Protein AF-A0A521QIX2-F1 (afdb_monomer_lite)

Structure (mmCIF, N/CA/C/O backbone):
data_AF-A0A521QIX2-F1
#
_entry.id   AF-A0A521QIX2-F1
#
loop_
_atom_site.group_PDB
_atom_site.id
_atom_site.type_symbol
_atom_site.label_atom_id
_atom_site.label_alt_id
_atom_site.label_comp_id
_atom_site.label_asym_id
_atom_site.label_entity_id
_atom_site.label_seq_id
_atom_site.pdbx_PDB_ins_code
_atom_site.Cartn_x
_atom_site.Cartn_y
_atom_site.Cartn_z
_atom_site.occupancy
_atom_site.B_iso_or_equiv
_atom_site.auth_seq_id
_atom_site.auth_comp_id
_atom_site.auth_asym_id
_atom_site.auth_atom_id
_atom_site.pdbx_PDB_model_num
ATOM 1 N N . MET A 1 1 ? -12.244 -2.123 4.049 1.00 88.56 1 MET A N 1
ATOM 2 C CA . MET A 1 1 ? -11.609 -2.344 5.368 1.00 88.56 1 MET A CA 1
ATOM 3 C C . MET A 1 1 ? -11.909 -3.749 5.901 1.00 88.56 1 MET A C 1
ATOM 5 O O . MET A 1 1 ? -13.047 -4.204 5.798 1.00 88.56 1 MET A O 1
ATOM 9 N N . LYS A 1 2 ? -10.926 -4.446 6.479 1.00 92.56 2 LYS A N 1
ATOM 10 C CA . LYS A 1 2 ? -11.106 -5.672 7.278 1.00 92.56 2 LYS A CA 1
ATOM 11 C C . LYS A 1 2 ? -10.773 -5.397 8.750 1.00 92.56 2 LYS A C 1
ATOM 13 O O . LYS A 1 2 ? -9.899 -4.604 9.084 1.00 92.56 2 LYS A O 1
ATOM 18 N N . ALA A 1 3 ? -11.463 -6.062 9.668 1.00 92.88 3 ALA A N 1
ATOM 19 C CA . ALA A 1 3 ? -11.226 -5.893 11.098 1.00 92.88 3 ALA A CA 1
ATOM 20 C C . ALA A 1 3 ? -11.366 -7.211 11.854 1.00 92.88 3 ALA A C 1
ATOM 22 O O . ALA A 1 3 ? -12.267 -8.004 11.596 1.00 92.88 3 ALA A O 1
ATOM 23 N N . SER A 1 4 ? -10.469 -7.434 12.816 1.00 93.56 4 SER A N 1
ATOM 24 C CA . SER A 1 4 ? -10.606 -8.524 13.780 1.00 93.56 4 SER A CA 1
ATOM 25 C C . SER A 1 4 ? -11.540 -8.085 14.907 1.00 93.56 4 SER A C 1
ATOM 27 O O . SER A 1 4 ? -11.223 -7.142 15.642 1.00 93.56 4 SER A O 1
ATOM 29 N N . ILE A 1 5 ? -12.673 -8.774 15.038 1.00 95.00 5 ILE A N 1
ATOM 30 C CA . ILE A 1 5 ? -13.724 -8.506 16.025 1.00 95.00 5 ILE A CA 1
ATOM 31 C C . ILE A 1 5 ? -13.748 -9.631 17.058 1.00 95.00 5 ILE A C 1
ATOM 33 O O . ILE A 1 5 ? -13.753 -10.812 16.716 1.00 95.00 5 ILE A O 1
ATOM 37 N N . SER A 1 6 ? -13.752 -9.265 18.332 1.00 95.19 6 SER A N 1
ATOM 38 C CA . SER A 1 6 ? -13.767 -10.170 19.480 1.00 95.19 6 SER A CA 1
ATOM 39 C C . SER A 1 6 ? -14.935 -9.858 20.417 1.00 95.19 6 SER A C 1
ATOM 41 O O . SER A 1 6 ? -15.609 -8.838 20.271 1.00 95.19 6 SER A O 1
ATOM 43 N N . SER A 1 7 ? -15.177 -10.718 21.408 1.00 94.31 7 SER A N 1
ATOM 44 C CA . SER A 1 7 ? -16.238 -10.502 22.402 1.00 94.31 7 SER A CA 1
ATOM 45 C C . SER A 1 7 ? -16.092 -9.175 23.155 1.00 94.31 7 SER A C 1
ATOM 47 O O . SER A 1 7 ? -17.097 -8.528 23.438 1.00 94.31 7 SER A O 1
ATOM 49 N N . THR A 1 8 ? -14.861 -8.723 23.413 1.00 93.75 8 THR A N 1
ATOM 50 C CA . THR A 1 8 ? -14.586 -7.451 24.099 1.00 93.75 8 THR A CA 1
ATOM 51 C C . THR A 1 8 ? -14.875 -6.218 23.243 1.00 93.75 8 THR A C 1
ATOM 53 O O . THR A 1 8 ? -14.969 -5.121 23.782 1.00 93.75 8 THR A O 1
ATOM 56 N N . ASP A 1 9 ? -15.020 -6.373 21.923 1.00 94.50 9 ASP A N 1
ATOM 57 C CA . ASP A 1 9 ? -15.311 -5.261 21.008 1.00 94.50 9 ASP A CA 1
ATOM 58 C C . ASP A 1 9 ? -16.818 -4.947 20.920 1.00 94.50 9 ASP A C 1
ATOM 60 O O . ASP A 1 9 ? -17.201 -3.860 20.497 1.00 94.50 9 ASP A O 1
ATOM 64 N N . ILE A 1 10 ? -17.697 -5.870 21.324 1.00 94.62 10 ILE A N 1
ATOM 65 C CA . ILE A 1 10 ? -19.140 -5.766 21.054 1.00 94.62 10 ILE A CA 1
ATOM 66 C C . ILE A 1 10 ? -19.814 -4.606 21.780 1.00 94.62 10 ILE A C 1
ATOM 68 O O . ILE A 1 10 ? -20.571 -3.857 21.164 1.00 94.62 10 ILE A O 1
ATOM 72 N N . ASP A 1 11 ? -19.582 -4.460 23.079 1.00 94.94 11 ASP A N 1
ATOM 73 C CA . ASP A 1 11 ? -20.233 -3.398 23.846 1.00 94.94 11 ASP A CA 1
ATOM 74 C C . ASP A 1 11 ? -19.704 -2.002 23.475 1.00 94.94 11 ASP A C 1
ATOM 76 O O . ASP A 1 11 ? -20.529 -1.105 23.276 1.00 94.94 11 ASP A O 1
ATOM 80 N N . PRO A 1 12 ? -18.389 -1.809 23.244 1.00 94.31 12 PRO A N 1
ATOM 81 C CA . PRO A 1 12 ? -17.880 -0.586 22.628 1.00 94.31 12 PRO A CA 1
ATOM 82 C C . PRO A 1 12 ? -18.516 -0.268 21.266 1.00 94.31 12 PRO A C 1
ATOM 84 O O . PRO A 1 12 ? -18.937 0.866 21.048 1.00 94.31 12 PRO A O 1
ATOM 87 N N . LEU A 1 13 ? -18.667 -1.250 20.366 1.00 95.00 13 LEU A N 1
ATOM 88 C CA . LEU A 1 13 ? -19.317 -1.031 19.064 1.00 95.00 13 LEU A CA 1
ATOM 89 C C . LEU A 1 13 ? -20.779 -0.603 19.207 1.00 95.00 13 LEU A C 1
ATOM 91 O O . LEU A 1 13 ? -21.222 0.318 18.523 1.00 95.00 13 LEU A O 1
ATOM 95 N N . LYS A 1 14 ? -21.535 -1.238 20.110 1.00 94.62 14 LYS A N 1
ATOM 96 C CA . LYS A 1 14 ? -22.920 -0.839 20.403 1.00 94.62 14 LYS A CA 1
ATOM 97 C C . LYS A 1 14 ? -22.998 0.596 20.909 1.00 94.62 14 LYS A C 1
ATOM 99 O O . LYS A 1 14 ? -23.904 1.322 20.501 1.00 94.62 14 LYS A O 1
ATOM 104 N N . ALA A 1 15 ? -22.079 0.987 21.792 1.00 92.75 15 ALA A N 1
ATOM 105 C CA . ALA A 1 15 ? -22.021 2.337 22.334 1.00 92.75 15 ALA A CA 1
ATOM 106 C C . ALA A 1 15 ? -21.754 3.366 21.223 1.00 92.75 15 ALA A C 1
ATOM 108 O O . ALA A 1 15 ? -22.517 4.323 21.094 1.00 92.75 15 ALA A O 1
ATOM 109 N N . GLU A 1 16 ? -20.766 3.133 20.355 1.00 90.56 16 GLU A N 1
ATOM 110 C CA . GLU A 1 16 ? -20.490 4.020 19.214 1.00 90.56 16 GLU A CA 1
ATOM 111 C C . GLU A 1 16 ? -21.672 4.105 18.237 1.00 90.56 16 GLU A C 1
ATOM 113 O O . GLU A 1 16 ? -22.090 5.199 17.861 1.00 90.56 16 GLU A O 1
ATOM 118 N N . LEU A 1 17 ? -22.281 2.970 17.876 1.00 90.81 17 LEU A N 1
ATOM 119 C CA . LEU A 1 17 ? -23.453 2.955 16.995 1.00 90.81 17 LEU A CA 1
ATOM 120 C C . LEU A 1 17 ? -24.653 3.678 17.611 1.00 90.81 17 LEU A C 1
ATOM 122 O O . LEU A 1 17 ? -25.463 4.247 16.885 1.00 90.81 17 LEU A O 1
ATOM 126 N N . SER A 1 18 ? -24.791 3.666 18.939 1.00 91.00 18 SER A N 1
ATOM 127 C CA . SER A 1 18 ? -25.858 4.407 19.615 1.00 91.00 18 SER A CA 1
ATOM 128 C C . SER A 1 18 ? -25.683 5.924 19.523 1.00 91.00 18 SER A C 1
ATOM 130 O O . SER A 1 18 ? -26.682 6.636 19.494 1.00 91.00 18 SER A O 1
ATOM 132 N N . ILE A 1 19 ? -24.439 6.403 19.424 1.00 86.50 19 ILE A N 1
ATOM 133 C CA . ILE A 1 19 ? -24.114 7.821 19.233 1.00 86.50 19 ILE A CA 1
ATOM 134 C C . ILE A 1 19 ? -24.331 8.226 17.772 1.00 86.50 19 ILE A C 1
ATOM 136 O O . ILE A 1 19 ? -24.867 9.298 17.512 1.00 86.50 19 ILE A O 1
ATOM 140 N N . LEU A 1 20 ? -23.926 7.372 16.827 1.00 80.31 20 LEU A N 1
ATOM 141 C CA . LEU A 1 20 ? -23.973 7.673 15.391 1.00 80.31 20 LEU A CA 1
ATOM 142 C C . LEU A 1 20 ? -25.351 7.462 14.756 1.00 80.31 20 LEU A C 1
ATOM 144 O O . LEU A 1 20 ? -25.659 8.098 13.756 1.00 80.31 20 LEU A O 1
ATOM 148 N N . ALA A 1 21 ? -26.176 6.583 15.325 1.00 83.69 21 ALA A N 1
ATOM 149 C CA . ALA A 1 21 ? -27.525 6.294 14.846 1.00 83.69 21 ALA A CA 1
ATOM 150 C C . ALA A 1 21 ? -28.531 6.286 16.014 1.00 83.69 21 ALA A C 1
ATOM 152 O O . ALA A 1 21 ? -29.138 5.245 16.307 1.00 83.69 21 ALA A O 1
ATOM 153 N N . PRO A 1 22 ? -28.702 7.411 16.734 1.00 85.94 22 PRO A N 1
ATOM 154 C CA . PRO A 1 22 ? -29.504 7.461 17.957 1.00 85.94 22 PRO A CA 1
ATOM 155 C C . PRO A 1 22 ? -30.992 7.188 17.700 1.00 85.94 22 PRO A C 1
ATOM 157 O O . PRO A 1 22 ? -31.660 6.604 18.553 1.00 85.94 22 PRO A O 1
ATOM 160 N N . SER A 1 23 ? -31.484 7.548 16.512 1.00 85.94 23 SER A N 1
ATOM 161 C CA . SER A 1 23 ? -32.869 7.371 16.057 1.00 85.94 23 SER A CA 1
ATOM 162 C C . SER A 1 23 ? -33.242 5.907 15.766 1.00 85.94 23 SER A C 1
ATOM 164 O O . SER A 1 23 ? -34.412 5.530 15.827 1.00 85.94 23 SER A O 1
ATOM 166 N N . VAL A 1 24 ? -32.253 5.058 15.470 1.00 87.62 24 VAL A N 1
ATOM 167 C CA . VAL A 1 24 ? -32.461 3.660 15.081 1.00 87.62 24 VAL A CA 1
ATOM 168 C C . VAL A 1 24 ? -32.688 2.794 16.320 1.00 87.62 24 VAL A C 1
ATOM 170 O O . VAL A 1 24 ? -31.961 2.882 17.304 1.00 87.62 24 VAL A O 1
ATOM 173 N N . GLN A 1 25 ? -33.662 1.884 16.284 1.00 91.62 25 GLN A N 1
ATOM 174 C CA . GLN A 1 25 ? -33.885 0.952 17.392 1.00 91.62 25 GLN A CA 1
ATOM 175 C C . GLN A 1 25 ? -32.623 0.119 17.694 1.00 91.62 25 GLN A C 1
ATOM 177 O O . GLN A 1 25 ? -31.958 -0.384 16.788 1.00 91.62 25 GLN A O 1
ATOM 182 N N . ALA A 1 26 ? -32.309 -0.084 18.979 1.00 92.81 26 ALA A N 1
ATOM 183 C CA . ALA A 1 26 ? -31.094 -0.790 19.401 1.00 92.81 26 ALA A CA 1
ATOM 184 C C . ALA A 1 26 ? -30.953 -2.198 18.790 1.00 92.81 26 ALA A C 1
ATOM 186 O O . ALA A 1 26 ? -29.854 -2.580 18.392 1.00 92.81 26 ALA A O 1
ATOM 187 N N . SER A 1 27 ? -32.059 -2.941 18.666 1.00 94.38 27 SER A N 1
ATOM 188 C CA . SER A 1 27 ? -32.102 -4.252 18.005 1.00 94.38 27 SER A CA 1
ATOM 189 C C . SER A 1 27 ? -31.747 -4.168 16.517 1.00 94.38 27 SER A C 1
ATOM 191 O O . SER A 1 27 ? -30.999 -5.005 16.022 1.00 94.38 27 SER A O 1
ATOM 193 N N . HIS A 1 28 ? -32.218 -3.140 15.807 1.00 94.38 28 HIS A N 1
ATOM 194 C CA . HIS A 1 28 ? -31.883 -2.930 14.398 1.00 94.38 28 HIS A CA 1
ATOM 195 C C . HIS A 1 28 ? -30.413 -2.556 14.216 1.00 94.38 28 HIS A C 1
ATOM 197 O O . HIS A 1 28 ? -29.781 -3.082 13.306 1.00 94.38 28 HIS A O 1
ATOM 203 N N . ARG A 1 29 ? -29.834 -1.734 15.105 1.00 94.06 29 ARG A N 1
ATOM 204 C CA . ARG A 1 29 ? -28.400 -1.391 15.044 1.00 94.06 29 ARG A CA 1
ATOM 205 C C . ARG A 1 29 ? -27.506 -2.624 15.139 1.00 94.06 29 ARG A C 1
ATOM 207 O O . ARG A 1 29 ? -26.586 -2.770 14.341 1.00 94.06 29 ARG A O 1
ATOM 214 N N . VAL A 1 30 ? -27.772 -3.520 16.092 1.00 96.00 30 VAL A N 1
ATOM 215 C CA . VAL A 1 30 ? -26.934 -4.718 16.284 1.00 96.00 30 VAL A CA 1
ATOM 216 C C . VAL A 1 30 ? -27.122 -5.755 15.176 1.00 96.00 30 VAL A C 1
ATOM 218 O O . VAL A 1 30 ? -26.166 -6.425 14.796 1.00 96.00 30 VAL A O 1
ATOM 221 N N . GLU A 1 31 ? -28.327 -5.851 14.615 1.00 96.88 31 GLU A N 1
ATOM 222 C CA . GLU A 1 31 ? -28.627 -6.706 13.463 1.00 96.88 31 GLU A CA 1
ATOM 223 C C . GLU A 1 31 ? -28.019 -6.172 12.157 1.00 96.88 31 GLU A C 1
ATOM 225 O O . GLU A 1 31 ? -27.509 -6.953 11.351 1.00 96.88 31 GLU A O 1
ATOM 230 N N . ALA A 1 32 ? -28.019 -4.851 11.961 1.00 95.38 32 ALA A N 1
ATOM 231 C CA . ALA A 1 32 ? -27.325 -4.195 10.855 1.00 95.38 32 ALA A CA 1
ATOM 232 C C . ALA A 1 32 ? -25.816 -4.412 10.962 1.00 95.38 32 ALA A C 1
ATOM 234 O O . ALA A 1 32 ? -25.173 -4.815 9.997 1.00 95.38 32 ALA A O 1
ATOM 235 N N . MET A 1 33 ? -25.259 -4.193 12.158 1.00 96.25 33 MET A N 1
ATOM 236 C CA . MET A 1 33 ? -23.843 -4.407 12.454 1.00 96.25 33 MET A CA 1
ATOM 237 C C . MET A 1 33 ? -23.419 -5.840 12.127 1.00 96.25 33 MET A C 1
ATOM 239 O O . MET A 1 33 ? -22.396 -6.045 11.482 1.00 96.25 33 MET A O 1
ATOM 243 N N . ALA A 1 34 ? -24.217 -6.834 12.523 1.00 97.31 34 ALA A N 1
ATOM 244 C CA . ALA A 1 34 ? -23.931 -8.230 12.217 1.00 97.31 34 ALA A CA 1
ATOM 245 C C . ALA A 1 34 ? -23.891 -8.501 10.707 1.00 97.31 34 ALA A C 1
ATOM 247 O O . ALA A 1 34 ? -22.951 -9.140 10.235 1.00 97.31 34 ALA A O 1
ATOM 248 N N . ARG A 1 35 ? -24.846 -7.953 9.944 1.00 96.56 35 ARG A N 1
ATOM 249 C CA . ARG A 1 35 ? -24.864 -8.059 8.474 1.00 96.56 35 ARG A CA 1
ATOM 250 C C . ARG A 1 35 ? -23.683 -7.369 7.821 1.00 96.56 35 ARG A C 1
ATOM 252 O O . ARG A 1 35 ? -23.066 -7.957 6.942 1.00 96.56 35 ARG A O 1
ATOM 259 N N . GLY A 1 36 ? -23.317 -6.186 8.301 1.00 96.44 36 GLY A N 1
ATOM 260 C CA . GLY A 1 36 ? -22.117 -5.492 7.845 1.00 96.44 36 GLY A CA 1
ATOM 261 C C . GLY A 1 36 ? -20.813 -6.217 8.195 1.00 96.44 36 GLY A C 1
ATOM 262 O O . GLY A 1 36 ? -19.786 -5.951 7.587 1.00 96.44 36 GLY A O 1
ATOM 263 N N . PHE A 1 37 ? -20.833 -7.175 9.125 1.00 96.81 37 PHE A N 1
ATOM 264 C CA . PHE A 1 37 ? -19.722 -8.105 9.366 1.00 96.81 37 PHE A CA 1
ATOM 265 C C . PHE A 1 37 ? -19.855 -9.439 8.612 1.00 96.81 37 PHE A C 1
ATOM 267 O O . PHE A 1 37 ? -19.024 -10.326 8.798 1.00 96.81 37 PHE A O 1
ATOM 274 N N . GLY A 1 38 ? -20.875 -9.595 7.764 1.00 96.56 38 GLY A N 1
ATOM 275 C CA . GLY A 1 38 ? -21.117 -10.796 6.962 1.00 96.56 38 GLY A CA 1
ATOM 276 C C . GLY A 1 38 ? -21.927 -11.891 7.664 1.00 96.56 38 GLY A C 1
ATOM 277 O O . GLY A 1 38 ? -21.971 -13.022 7.183 1.00 96.56 38 GLY A O 1
ATOM 278 N N . PHE A 1 39 ? -22.578 -11.592 8.791 1.00 97.31 39 PHE A N 1
ATOM 279 C CA . PHE A 1 39 ? -23.418 -12.544 9.521 1.00 97.31 39 PHE A CA 1
ATOM 280 C C . PHE A 1 39 ? -24.902 -12.306 9.250 1.00 97.31 39 PHE A C 1
ATOM 282 O O . PHE A 1 39 ? -25.382 -11.177 9.252 1.00 97.31 39 PHE A O 1
ATOM 289 N N . GLY A 1 40 ? -25.667 -13.390 9.095 1.00 95.94 40 GLY A N 1
ATOM 290 C CA . GLY A 1 40 ? -27.113 -13.293 8.865 1.00 95.94 40 GLY A CA 1
ATOM 291 C C . GLY A 1 40 ? -27.907 -12.741 10.057 1.00 95.94 40 GLY A C 1
ATOM 292 O O . GLY A 1 40 ? -28.991 -12.194 9.859 1.00 95.94 40 GLY A O 1
ATOM 293 N N . THR A 1 41 ? -27.384 -12.884 11.281 1.00 97.38 41 THR A N 1
ATOM 294 C CA . THR A 1 41 ? -28.017 -12.409 12.522 1.00 97.38 41 THR A CA 1
ATOM 295 C C . THR A 1 41 ? -26.981 -11.981 13.557 1.00 97.38 41 THR A C 1
ATOM 297 O O . THR A 1 41 ? -25.839 -12.455 13.552 1.00 97.38 41 THR A O 1
ATOM 300 N N . TYR A 1 42 ? -27.393 -11.145 14.513 1.00 97.69 42 TYR A N 1
ATOM 301 C CA . TYR A 1 42 ? -26.543 -10.768 15.645 1.00 97.69 42 TYR A CA 1
ATOM 302 C C . TYR A 1 42 ? -26.188 -11.970 16.531 1.00 97.69 42 TYR A C 1
ATOM 304 O O . TYR A 1 42 ? -25.051 -12.095 16.983 1.00 97.69 42 TYR A O 1
ATOM 312 N N . ALA A 1 43 ? -27.118 -12.910 16.718 1.00 97.75 43 ALA A N 1
ATOM 313 C CA . ALA A 1 43 ? -26.847 -14.144 17.454 1.00 97.75 43 ALA A CA 1
ATOM 314 C C . ALA A 1 43 ? -25.730 -14.982 16.801 1.00 97.75 43 ALA A C 1
ATOM 316 O O . ALA A 1 43 ? -24.880 -15.523 17.509 1.00 97.75 43 ALA A O 1
ATOM 317 N N . ALA A 1 44 ? -25.690 -15.054 15.464 1.00 97.75 44 ALA A N 1
ATOM 318 C CA . ALA A 1 44 ? -24.635 -15.761 14.739 1.00 97.75 44 ALA A CA 1
ATOM 319 C C . ALA A 1 44 ? -23.263 -15.093 14.922 1.00 97.75 44 ALA A C 1
ATOM 321 O O . ALA A 1 44 ? -22.279 -15.792 15.167 1.00 97.75 44 ALA A O 1
ATOM 322 N N . LEU A 1 45 ? -23.208 -13.756 14.878 1.00 97.44 45 LEU A N 1
ATOM 323 C CA . LEU A 1 45 ? -21.993 -12.997 15.189 1.00 97.44 45 LEU A CA 1
ATOM 324 C C . LEU A 1 45 ? -21.499 -13.307 16.611 1.00 97.44 45 LEU A C 1
ATOM 326 O O . LEU A 1 45 ? -20.338 -13.668 16.790 1.00 97.44 45 LEU A O 1
ATOM 330 N N . VAL A 1 46 ? -22.376 -13.210 17.617 1.00 97.56 46 VAL A N 1
ATOM 331 C CA . VAL A 1 46 ? -22.028 -13.468 19.027 1.00 97.56 46 VAL A CA 1
ATOM 332 C C . VAL A 1 46 ? -21.535 -14.903 19.231 1.00 97.56 46 VAL A C 1
ATOM 334 O O . VAL A 1 46 ? -20.544 -15.128 19.926 1.00 97.56 46 VAL A O 1
ATOM 337 N N . ALA A 1 47 ? -22.180 -15.882 18.595 1.00 97.19 47 ALA A N 1
ATOM 338 C CA . ALA A 1 47 ? -21.750 -17.274 18.655 1.00 97.19 47 ALA A CA 1
ATOM 339 C C . ALA A 1 47 ? -20.371 -17.490 18.006 1.00 97.19 47 ALA A C 1
ATOM 341 O O . ALA A 1 47 ? -19.580 -18.294 18.503 1.00 97.19 47 ALA A O 1
ATOM 342 N N . ALA A 1 48 ? -20.069 -16.784 16.912 1.00 96.62 48 ALA A N 1
ATOM 343 C CA . ALA A 1 48 ? -18.785 -16.880 16.226 1.00 96.62 48 ALA A CA 1
ATOM 344 C C . ALA A 1 48 ? -17.650 -16.273 17.059 1.00 96.62 48 ALA A C 1
ATOM 346 O O . ALA A 1 48 ? -16.660 -16.954 17.322 1.00 96.62 48 ALA A O 1
ATOM 347 N N . ILE A 1 49 ? -17.820 -15.043 17.554 1.00 96.88 49 ILE A N 1
ATOM 348 C CA . ILE A 1 49 ? -16.796 -14.374 18.375 1.00 96.88 49 ILE A CA 1
ATOM 349 C C . ILE A 1 49 ? -16.613 -15.031 19.750 1.00 96.88 49 ILE A C 1
ATOM 351 O O . ILE A 1 49 ? -15.550 -14.916 20.357 1.00 96.88 49 ILE A O 1
ATOM 355 N N . GLY A 1 50 ? -17.629 -15.751 20.244 1.00 94.81 50 GLY A N 1
ATOM 356 C CA . GLY A 1 50 ? -17.533 -16.561 21.459 1.00 94.81 50 GLY A CA 1
ATOM 357 C C . GLY A 1 50 ? -16.534 -17.718 21.342 1.00 94.81 50 GLY A C 1
ATOM 358 O O . GLY A 1 50 ? -16.057 -18.214 22.358 1.00 94.81 50 GLY A O 1
ATOM 359 N N . LYS A 1 51 ? -16.175 -18.125 20.116 1.00 94.50 51 LYS A N 1
ATOM 360 C CA . LYS A 1 51 ? -15.136 -19.134 19.847 1.00 94.50 51 LYS A CA 1
ATOM 361 C C . LYS A 1 51 ? -13.737 -18.532 19.684 1.00 94.50 51 LYS A C 1
ATOM 363 O O . LYS A 1 51 ? -12.765 -19.278 19.615 1.00 94.50 51 LYS A O 1
ATOM 368 N N . GLY A 1 52 ? -13.625 -17.208 19.605 1.00 94.00 52 GLY A N 1
ATOM 369 C CA . GLY A 1 52 ? -12.378 -16.491 19.355 1.00 94.00 52 GLY A CA 1
ATOM 370 C C . GLY A 1 52 ? -12.591 -15.287 18.444 1.00 94.00 52 GLY A C 1
ATOM 371 O O . GLY A 1 52 ? -13.663 -15.105 17.878 1.00 94.00 52 GLY A O 1
ATOM 372 N N . ALA A 1 53 ? -11.566 -14.450 18.294 1.00 94.69 53 ALA A N 1
ATOM 373 C CA . ALA A 1 53 ? -11.656 -13.291 17.413 1.00 94.69 53 ALA A CA 1
ATOM 374 C C . ALA A 1 53 ? -11.873 -13.715 15.948 1.00 94.69 53 ALA A C 1
ATOM 376 O O . ALA A 1 53 ? -11.228 -14.646 15.462 1.00 94.69 53 ALA A O 1
ATOM 377 N N . VAL A 1 54 ? -12.759 -13.012 15.245 1.00 95.38 54 VAL A N 1
ATOM 378 C CA . VAL A 1 54 ? -13.116 -13.289 13.850 1.00 95.38 54 VAL A CA 1
ATOM 379 C C . VAL A 1 54 ? -12.676 -12.132 12.965 1.00 95.38 54 VAL A C 1
ATOM 381 O O . VAL A 1 54 ? -12.990 -10.972 13.235 1.00 95.38 54 VAL A O 1
ATOM 384 N N . LEU A 1 55 ? -11.963 -12.447 11.883 1.00 94.88 55 LEU A N 1
ATOM 385 C CA . LEU A 1 55 ? -11.624 -11.475 10.851 1.00 94.88 55 LEU A CA 1
ATOM 386 C C . LEU A 1 55 ? -12.835 -11.250 9.939 1.00 94.88 55 LEU A C 1
ATOM 388 O O . LEU A 1 55 ? -13.245 -12.158 9.220 1.00 94.88 55 LEU A O 1
ATOM 392 N N . CYS A 1 56 ? -13.377 -10.038 9.954 1.00 94.06 56 CYS A N 1
ATOM 393 C CA . CYS A 1 56 ? -14.539 -9.642 9.166 1.00 94.06 56 CYS A CA 1
ATOM 394 C C . CYS A 1 56 ? -14.106 -8.662 8.071 1.00 94.06 56 CYS A C 1
ATOM 396 O O . CYS A 1 56 ? -13.368 -7.715 8.348 1.00 94.06 56 CYS A O 1
ATOM 398 N N . ALA A 1 57 ? -14.565 -8.864 6.837 1.00 94.06 57 ALA A N 1
ATOM 399 C CA . ALA A 1 57 ? -14.560 -7.802 5.835 1.00 94.06 57 ALA A CA 1
ATOM 400 C C . ALA A 1 57 ? -15.789 -6.926 6.093 1.00 94.06 57 ALA A C 1
ATOM 402 O O . ALA A 1 57 ? -16.899 -7.448 6.130 1.00 94.06 57 ALA A O 1
ATOM 403 N N . ILE A 1 58 ? -15.580 -5.634 6.342 1.00 95.12 58 ILE A N 1
ATOM 404 C CA . ILE A 1 58 ? -16.674 -4.718 6.665 1.00 95.12 58 ILE A CA 1
ATOM 405 C C . ILE A 1 58 ? -17.406 -4.365 5.373 1.00 95.12 58 ILE A C 1
ATOM 407 O O . ILE A 1 58 ? -16.790 -3.887 4.419 1.00 95.12 58 ILE A O 1
ATOM 411 N N . ASP A 1 59 ? -18.711 -4.600 5.370 1.00 94.88 59 ASP A N 1
ATOM 412 C CA . ASP A 1 59 ? -19.634 -4.284 4.290 1.00 94.88 59 ASP A CA 1
ATOM 413 C C . ASP A 1 59 ? -20.604 -3.184 4.750 1.00 94.88 59 ASP A C 1
ATOM 415 O O . ASP A 1 59 ? -21.672 -3.437 5.319 1.00 94.88 59 ASP A O 1
ATOM 419 N N . ASP A 1 60 ? -20.212 -1.928 4.518 1.00 93.62 60 ASP A N 1
ATOM 420 C CA . ASP A 1 60 ? -21.048 -0.760 4.819 1.00 93.62 60 ASP A CA 1
ATOM 421 C C . ASP A 1 60 ? -22.355 -0.750 4.014 1.00 93.62 60 ASP A C 1
ATOM 423 O O . ASP A 1 60 ? -23.353 -0.184 4.467 1.00 93.62 60 ASP A O 1
ATOM 427 N N . ARG A 1 61 ? -22.384 -1.402 2.845 1.00 93.62 61 ARG A N 1
ATOM 428 C CA . ARG A 1 61 ? -23.583 -1.490 2.015 1.00 93.62 61 ARG A CA 1
ATOM 429 C C . ARG A 1 61 ? -24.605 -2.426 2.648 1.00 93.62 61 ARG A C 1
ATOM 431 O O . ARG A 1 61 ? -25.749 -2.017 2.825 1.00 93.62 61 ARG A O 1
ATOM 438 N N . ALA A 1 62 ? -24.203 -3.631 3.047 1.00 94.06 62 ALA A N 1
ATOM 439 C CA . ALA A 1 62 ? -25.091 -4.573 3.734 1.00 94.06 62 ALA A CA 1
ATOM 440 C C . ALA A 1 62 ? -25.636 -3.993 5.052 1.00 94.06 62 ALA A C 1
ATOM 442 O O . ALA A 1 62 ? -26.802 -4.200 5.398 1.00 94.06 62 ALA A O 1
ATOM 443 N N . PHE A 1 63 ? -24.806 -3.230 5.772 1.00 94.81 63 PHE A N 1
ATOM 444 C CA . PHE A 1 63 ? -25.222 -2.480 6.957 1.00 94.81 63 PHE A CA 1
ATOM 445 C C . PHE A 1 63 ? -26.319 -1.451 6.635 1.00 94.81 63 PHE A C 1
ATOM 447 O O . PHE A 1 63 ? -27.381 -1.469 7.262 1.00 94.81 63 PHE A O 1
ATOM 454 N N . ALA A 1 64 ? -26.086 -0.578 5.650 1.00 92.25 64 ALA A N 1
ATOM 455 C CA . ALA A 1 64 ? -27.016 0.491 5.286 1.00 92.25 64 ALA A CA 1
ATOM 456 C C . ALA A 1 64 ? -28.323 -0.045 4.675 1.00 92.25 64 ALA A C 1
ATOM 458 O O . ALA A 1 64 ? -29.412 0.414 5.025 1.00 92.25 64 ALA A O 1
ATOM 459 N N . GLU A 1 65 ? -28.245 -1.056 3.803 1.00 92.00 65 GLU A N 1
ATOM 460 C CA . GLU A 1 65 ? -29.416 -1.675 3.172 1.00 92.00 65 GLU A CA 1
ATOM 461 C C . GLU A 1 65 ? -30.371 -2.267 4.215 1.00 92.00 65 GLU A C 1
ATOM 463 O O . GLU A 1 65 ? -31.575 -2.014 4.152 1.00 92.00 65 GLU A O 1
ATOM 468 N N . PHE A 1 66 ? -29.844 -2.962 5.227 1.00 93.00 66 PHE A N 1
ATOM 469 C CA . PHE A 1 66 ? -30.670 -3.542 6.284 1.00 93.00 66 PHE A CA 1
ATOM 470 C C . PHE A 1 66 ? -31.426 -2.495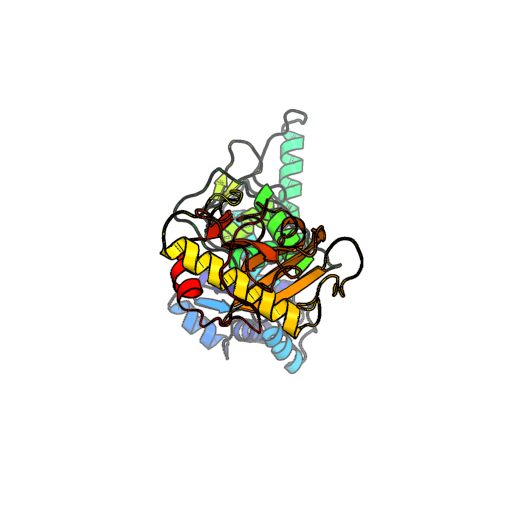 7.113 1.00 93.00 66 PHE A C 1
ATOM 472 O O . PHE A 1 66 ? -32.575 -2.729 7.509 1.00 93.00 66 PHE A O 1
ATOM 479 N N . LEU A 1 67 ? -30.785 -1.358 7.404 1.00 91.88 67 LEU A N 1
ATOM 480 C CA . LEU A 1 67 ? -31.417 -0.264 8.140 1.00 91.88 67 LEU A CA 1
ATOM 481 C C . LEU A 1 67 ? -32.521 0.389 7.312 1.00 91.88 67 LEU A C 1
ATOM 483 O O . LEU A 1 67 ? -33.626 0.583 7.820 1.00 91.88 67 LEU A O 1
ATOM 487 N N . ARG A 1 68 ? -32.262 0.641 6.028 1.00 88.69 68 ARG A N 1
ATOM 488 C CA . ARG A 1 68 ? -33.229 1.237 5.099 1.00 88.69 68 ARG A CA 1
ATOM 489 C C . ARG A 1 68 ? -34.505 0.403 4.961 1.00 88.69 68 ARG A C 1
ATOM 491 O O . ARG A 1 68 ? -35.597 0.956 4.992 1.00 88.69 68 ARG A O 1
ATOM 498 N N . GLU A 1 69 ? -34.392 -0.924 4.893 1.00 89.62 69 GLU A N 1
ATOM 499 C CA . GLU A 1 69 ? -35.550 -1.838 4.854 1.00 89.62 69 GLU A CA 1
ATOM 500 C C . GLU A 1 69 ? -36.463 -1.746 6.087 1.00 89.62 69 GLU A C 1
ATOM 502 O O . GLU A 1 69 ? -37.620 -2.159 6.041 1.00 89.62 69 GLU A O 1
ATOM 507 N N . ARG A 1 70 ? -35.947 -1.241 7.210 1.00 87.56 70 ARG A N 1
ATOM 508 C CA . ARG A 1 70 ? -36.652 -1.160 8.497 1.00 87.56 70 ARG A CA 1
ATOM 509 C C . ARG A 1 70 ? -37.016 0.269 8.871 1.00 87.56 70 ARG A C 1
ATOM 511 O O . ARG A 1 70 ? -37.190 0.558 10.054 1.00 87.56 70 ARG A O 1
ATOM 518 N N . ASN A 1 71 ? -37.135 1.141 7.866 1.00 75.12 71 ASN A N 1
ATOM 519 C CA . ASN A 1 71 ? -37.382 2.575 8.027 1.00 75.12 71 ASN A CA 1
ATOM 520 C C . ASN A 1 71 ? -36.351 3.245 8.953 1.00 75.12 71 ASN A C 1
ATOM 522 O O . ASN A 1 71 ? -36.681 4.164 9.701 1.00 75.12 71 ASN A O 1
ATOM 526 N N . GLY A 1 72 ? -35.118 2.734 8.953 1.00 70.81 72 GLY A N 1
ATOM 527 C CA . GLY A 1 72 ? -33.991 3.359 9.627 1.00 70.81 72 GLY A CA 1
ATOM 528 C C . GLY A 1 72 ? -33.543 4.627 8.906 1.00 70.81 72 GLY A C 1
ATOM 529 O O . GLY A 1 72 ? -33.888 4.861 7.749 1.00 70.81 72 GLY A O 1
ATOM 530 N N . GLU A 1 73 ? -32.769 5.440 9.615 1.00 75.69 73 GLU A N 1
ATOM 531 C CA . GLU A 1 73 ? -32.150 6.650 9.078 1.00 75.69 73 GLU A CA 1
ATOM 532 C C . GLU A 1 73 ? -31.202 6.323 7.912 1.00 75.69 73 GLU A C 1
ATOM 534 O O . GLU A 1 73 ? -30.513 5.298 7.932 1.00 75.69 73 GLU A O 1
ATOM 539 N N . ASP A 1 74 ? -31.173 7.199 6.903 1.00 80.50 74 ASP A N 1
ATOM 540 C CA . ASP A 1 74 ? -30.206 7.117 5.808 1.00 80.50 74 ASP A CA 1
ATOM 541 C C . ASP A 1 74 ? -28.850 7.618 6.314 1.00 80.50 74 ASP A C 1
ATOM 543 O O . ASP A 1 74 ? -28.550 8.812 6.318 1.00 80.50 74 ASP A O 1
ATOM 547 N N . LEU A 1 75 ? -28.070 6.692 6.870 1.00 83.69 75 LEU A N 1
ATOM 548 C CA . LEU A 1 75 ? -26.773 7.002 7.456 1.00 83.69 75 LEU A CA 1
ATOM 549 C C . LEU A 1 75 ? -25.721 7.202 6.357 1.00 83.69 75 LEU A C 1
ATOM 551 O O . LEU A 1 75 ? -25.733 6.477 5.359 1.00 83.69 75 LEU A O 1
ATOM 555 N N . PRO A 1 76 ? -24.743 8.107 6.554 1.00 85.06 76 PRO A N 1
ATOM 556 C CA . PRO A 1 76 ? -23.653 8.288 5.606 1.00 85.06 76 PRO A CA 1
ATOM 557 C C . PRO A 1 76 ? -22.938 6.972 5.279 1.00 85.06 76 PRO A C 1
ATOM 559 O O . PRO A 1 76 ? -22.680 6.142 6.160 1.00 85.06 76 PRO A O 1
ATOM 562 N N . TYR A 1 77 ? -22.556 6.798 4.014 1.00 84.31 77 TYR A N 1
ATOM 563 C CA . TYR A 1 77 ? -21.736 5.660 3.607 1.00 84.31 77 TYR A CA 1
ATOM 564 C C . TYR A 1 77 ? -20.442 5.597 4.439 1.00 84.31 77 TYR A C 1
ATOM 566 O O . TYR A 1 77 ? -19.837 6.624 4.759 1.00 84.31 77 TYR A O 1
ATOM 574 N N . GLY A 1 78 ? -20.025 4.388 4.824 1.00 88.31 78 GLY A N 1
ATOM 575 C CA . GLY A 1 78 ? -18.857 4.193 5.685 1.00 88.31 78 GLY A CA 1
ATOM 576 C C . GLY A 1 78 ? -19.142 4.301 7.187 1.00 88.31 78 GLY A C 1
ATOM 577 O O . GLY A 1 78 ? -18.197 4.250 7.972 1.00 88.31 78 GLY A O 1
ATOM 578 N N . THR A 1 79 ? -20.398 4.478 7.622 1.00 91.00 79 THR A N 1
ATOM 579 C CA . THR A 1 79 ? -20.736 4.617 9.052 1.00 91.00 79 THR A CA 1
ATOM 580 C C . THR A 1 79 ? -20.258 3.429 9.891 1.00 91.00 79 THR A C 1
ATOM 582 O O . THR A 1 79 ? -19.717 3.637 10.982 1.00 91.00 79 THR A O 1
ATOM 585 N N . LEU A 1 80 ? -20.389 2.189 9.404 1.00 93.88 80 LEU A N 1
ATOM 586 C CA . LEU A 1 80 ? -19.923 1.017 10.146 1.00 93.88 80 LEU A CA 1
ATOM 587 C C . LEU A 1 80 ? -18.391 0.979 10.189 1.00 93.88 80 LEU A C 1
ATOM 589 O O . LEU A 1 80 ? -17.820 0.802 11.267 1.00 93.88 80 LEU A O 1
ATOM 593 N N . SER A 1 81 ? -17.722 1.225 9.060 1.00 93.56 81 SER A N 1
ATOM 594 C CA . SER A 1 81 ? -16.256 1.329 9.013 1.00 93.56 81 SER A CA 1
ATOM 595 C C . SER A 1 81 ? -15.726 2.409 9.966 1.00 93.56 81 SER A C 1
ATOM 597 O O . SER A 1 81 ? -14.822 2.144 10.760 1.00 93.56 81 SER A O 1
ATOM 599 N N . LYS A 1 82 ? -16.341 3.598 9.979 1.00 92.12 82 LYS A N 1
ATOM 600 C CA . LYS A 1 82 ? -16.013 4.705 10.894 1.00 92.12 82 LYS A CA 1
ATOM 601 C C . LYS A 1 82 ? -16.259 4.339 12.357 1.00 92.12 82 LYS A C 1
ATOM 603 O O . LYS A 1 82 ? -15.441 4.670 13.208 1.00 92.12 82 LYS A O 1
ATOM 608 N N . THR A 1 83 ? -17.332 3.611 1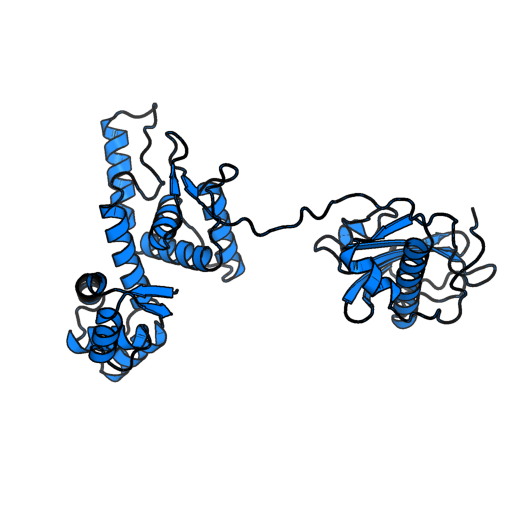2.660 1.00 93.25 83 THR A N 1
ATOM 609 C CA . THR A 1 83 ? -17.613 3.110 14.019 1.00 93.25 83 THR A CA 1
ATOM 610 C C . THR A 1 83 ? -16.495 2.185 14.500 1.00 93.25 83 THR A C 1
ATOM 612 O O . THR A 1 83 ? -15.948 2.370 15.590 1.00 93.25 83 THR A O 1
ATOM 615 N N . VAL A 1 84 ? -16.114 1.204 13.676 1.00 95.06 84 VAL A N 1
ATOM 616 C CA . VAL A 1 84 ? -15.036 0.262 14.006 1.00 95.06 84 VAL A CA 1
ATOM 617 C C . VAL A 1 84 ? -13.707 0.999 14.165 1.00 95.06 84 VAL A C 1
ATOM 619 O O . VAL A 1 84 ? -12.986 0.757 15.135 1.00 95.06 84 VAL A O 1
ATOM 622 N N . ALA A 1 85 ? -13.402 1.923 13.254 1.00 94.31 85 ALA A N 1
ATOM 623 C CA . ALA A 1 85 ? -12.212 2.762 13.301 1.00 94.31 85 ALA A CA 1
ATOM 624 C C . ALA A 1 85 ? -12.139 3.589 14.592 1.00 94.31 85 ALA A C 1
ATOM 626 O O . ALA A 1 85 ? -11.141 3.501 15.306 1.00 94.31 85 ALA A O 1
ATOM 627 N N . SER A 1 86 ? -13.202 4.318 14.939 1.00 93.94 86 SER A N 1
ATOM 628 C CA . SER A 1 86 ? -13.298 5.107 16.174 1.00 93.94 86 SER A CA 1
ATOM 629 C C . SER A 1 86 ? -13.082 4.254 17.417 1.00 93.94 86 SER A C 1
ATOM 631 O O . SER A 1 86 ? -12.307 4.624 18.299 1.00 93.94 86 SER A O 1
ATOM 633 N N . MET A 1 87 ? -13.719 3.083 17.486 1.00 94.38 87 MET A N 1
ATOM 634 C CA . MET A 1 87 ? -13.559 2.165 18.610 1.00 94.38 87 MET A CA 1
ATOM 635 C C . MET A 1 87 ? -12.108 1.675 18.737 1.00 94.38 87 MET A C 1
ATOM 637 O O . MET A 1 87 ? -11.516 1.756 19.817 1.00 94.38 87 MET A O 1
ATOM 641 N N . LYS A 1 88 ? -11.507 1.188 17.643 1.00 94.81 88 LYS A N 1
ATOM 642 C CA . LYS A 1 88 ? -10.115 0.714 17.653 1.00 94.81 88 LYS A CA 1
ATOM 643 C C . LYS A 1 88 ? -9.150 1.848 17.993 1.00 94.81 88 LYS A C 1
ATOM 645 O O . LYS A 1 88 ? -8.244 1.653 18.798 1.00 94.81 88 LYS A O 1
ATOM 650 N N . LEU A 1 89 ? -9.381 3.046 17.464 1.00 95.75 89 LEU A N 1
ATOM 651 C CA . LEU A 1 89 ? -8.592 4.227 17.783 1.00 95.75 89 LEU A CA 1
ATOM 652 C C . LEU A 1 89 ? -8.659 4.574 19.275 1.00 95.75 89 LEU A C 1
ATOM 654 O O . LEU A 1 89 ? -7.613 4.767 19.889 1.00 95.75 89 LEU A O 1
ATOM 658 N N . LYS A 1 90 ? -9.850 4.589 19.888 1.00 95.06 90 LYS A N 1
ATOM 659 C CA . LYS A 1 90 ? -10.011 4.816 21.338 1.00 95.06 90 LYS A CA 1
ATOM 660 C C . LYS A 1 90 ? -9.205 3.809 22.159 1.00 95.06 90 LYS A C 1
ATOM 662 O O . LYS A 1 90 ? -8.518 4.206 23.101 1.00 95.06 90 LYS A O 1
ATOM 667 N N . ALA A 1 91 ? -9.220 2.533 21.769 1.00 94.25 91 ALA A N 1
ATOM 668 C CA . ALA A 1 91 ? -8.417 1.500 22.421 1.00 94.25 91 ALA A CA 1
ATOM 669 C C . ALA A 1 91 ? -6.908 1.780 22.303 1.00 94.25 91 ALA A C 1
ATOM 671 O O . ALA A 1 91 ? -6.192 1.697 23.301 1.00 94.25 91 ALA A O 1
ATOM 672 N N . ILE A 1 92 ? -6.425 2.180 21.121 1.00 96.00 92 ILE A N 1
ATOM 673 C CA . ILE A 1 92 ? -5.011 2.527 20.913 1.00 96.00 92 ILE A CA 1
ATOM 674 C C . ILE A 1 92 ? -4.606 3.757 21.720 1.00 96.00 92 ILE A C 1
ATOM 676 O O . ILE A 1 92 ? -3.556 3.745 22.360 1.00 96.00 92 ILE A O 1
ATOM 680 N N . LEU A 1 93 ? -5.435 4.801 21.749 1.00 95.94 93 LEU A N 1
ATOM 681 C CA . LEU A 1 93 ? -5.153 5.982 22.560 1.00 95.94 93 LEU A CA 1
ATOM 682 C C . LEU A 1 93 ? -5.096 5.613 24.042 1.00 95.94 93 LEU A C 1
ATOM 684 O O . LEU A 1 93 ? -4.186 6.059 24.736 1.00 95.94 93 LEU A O 1
ATOM 688 N N . SER A 1 94 ? -5.989 4.753 24.531 1.00 95.44 94 SER A N 1
ATOM 689 C CA . SER A 1 94 ? -5.912 4.270 25.913 1.00 95.44 94 SER A CA 1
ATOM 690 C C . SER A 1 94 ? -4.614 3.510 26.212 1.00 95.44 94 SER A C 1
ATOM 692 O O . SER A 1 94 ? -4.120 3.590 27.333 1.00 95.44 94 SER A O 1
ATOM 694 N N . GLN A 1 95 ? -4.072 2.768 25.243 1.00 95.31 95 GLN A N 1
ATOM 695 C CA . GLN A 1 95 ? -2.852 1.970 25.406 1.00 95.31 95 GLN A CA 1
ATOM 696 C C . GLN A 1 95 ? -1.564 2.787 25.256 1.00 95.31 95 GLN A C 1
ATOM 698 O O . GLN A 1 95 ? -0.580 2.486 25.929 1.00 95.31 95 GLN A O 1
ATOM 703 N N . ASP A 1 96 ? -1.559 3.821 24.409 1.00 95.31 96 ASP A N 1
ATOM 704 C CA . ASP A 1 96 ? -0.411 4.710 24.216 1.00 95.31 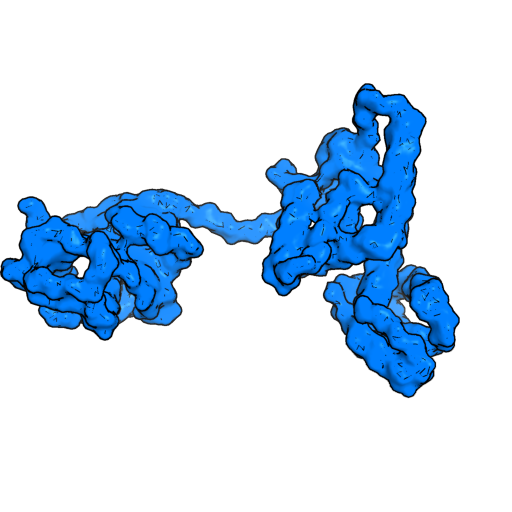96 ASP A CA 1
ATOM 705 C C . ASP A 1 96 ? -0.770 6.172 24.552 1.00 95.31 96 ASP A C 1
ATOM 707 O O . ASP A 1 96 ? -1.185 6.958 23.686 1.00 95.31 96 ASP A O 1
ATOM 711 N N . PRO A 1 97 ? -0.594 6.578 25.827 1.00 95.38 97 PRO A N 1
ATOM 712 C CA . PRO A 1 97 ? -0.891 7.932 26.290 1.00 95.38 97 PRO A CA 1
ATOM 713 C C . PRO A 1 97 ? -0.035 9.023 25.650 1.00 95.38 97 PRO A C 1
ATOM 715 O O . PRO A 1 97 ? -0.375 10.197 25.757 1.00 95.38 97 PRO A O 1
ATOM 718 N N . ALA A 1 98 ? 1.078 8.662 25.010 1.00 95.12 98 ALA A N 1
ATOM 719 C CA . ALA A 1 98 ? 1.995 9.611 24.396 1.00 95.12 98 ALA A CA 1
ATOM 720 C C . ALA A 1 98 ? 1.795 9.734 22.878 1.00 95.12 98 ALA A C 1
ATOM 722 O O . ALA A 1 98 ? 2.569 10.437 22.238 1.00 95.12 98 ALA A O 1
ATOM 723 N N . LEU A 1 99 ? 0.779 9.097 22.293 1.00 97.38 99 LEU A N 1
ATOM 724 C CA . LEU A 1 99 ? 0.398 9.291 20.893 1.00 97.38 99 LEU A CA 1
ATOM 725 C C . LEU A 1 99 ? -0.556 10.494 20.727 1.00 97.38 99 LEU A C 1
ATOM 727 O O . LEU A 1 99 ? -1.453 10.702 21.540 1.00 97.38 99 LEU A O 1
ATOM 731 N N . SER A 1 100 ? -0.372 11.282 19.673 1.00 97.06 100 SER A N 1
ATOM 732 C CA . SER A 1 100 ? -1.215 12.421 19.265 1.00 97.06 100 SER A CA 1
ATOM 733 C C . SER A 1 100 ? -1.345 12.446 17.738 1.00 97.06 100 SER A C 1
ATOM 735 O O . SER A 1 100 ? -0.656 11.671 17.071 1.00 97.06 100 SER A O 1
ATOM 737 N N . ALA A 1 101 ? -2.154 13.340 17.156 1.00 96.25 101 ALA A N 1
ATOM 738 C CA . ALA A 1 101 ? -2.287 13.456 15.699 1.00 96.25 101 ALA A CA 1
ATOM 739 C C . ALA A 1 101 ? -0.949 13.733 14.982 1.00 96.25 101 ALA A C 1
ATOM 741 O O . ALA A 1 101 ? -0.732 13.283 13.855 1.00 96.25 101 ALA A O 1
ATOM 742 N N . ASN A 1 102 ? -0.005 14.401 15.649 1.00 93.75 102 ASN A N 1
ATOM 743 C CA . ASN A 1 102 ? 1.327 14.681 15.102 1.00 93.75 102 ASN A CA 1
ATOM 744 C C . ASN A 1 102 ? 2.309 13.498 15.219 1.00 93.75 102 ASN A C 1
ATOM 746 O O . ASN A 1 102 ? 3.398 13.531 14.643 1.00 93.75 102 ASN A O 1
ATOM 750 N N . GLY A 1 103 ? 1.922 12.424 15.909 1.00 96.12 103 GLY A N 1
ATOM 751 C CA . GLY A 1 103 ? 2.776 11.289 16.246 1.00 96.12 103 GLY A CA 1
ATOM 752 C C . GLY A 1 103 ? 3.045 11.216 17.745 1.00 96.12 103 GLY A C 1
ATOM 753 O O . GLY A 1 103 ? 2.206 11.611 18.559 1.00 96.12 103 GLY A O 1
ATOM 754 N N . PHE A 1 104 ? 4.198 10.673 18.128 1.00 96.12 104 PHE A N 1
ATOM 755 C CA . PHE A 1 104 ? 4.559 10.563 19.539 1.00 96.12 104 PHE A CA 1
ATOM 756 C C . PHE A 1 104 ? 4.911 11.915 20.159 1.00 96.12 104 PHE A C 1
ATOM 758 O O . PHE A 1 104 ? 5.415 12.810 19.488 1.00 96.12 104 PHE A O 1
ATOM 765 N N . ARG A 1 105 ? 4.640 12.056 21.458 1.00 93.75 105 ARG A N 1
ATOM 766 C CA . ARG A 1 105 ? 4.908 13.266 22.230 1.00 93.75 105 ARG A CA 1
ATOM 767 C C . ARG A 1 105 ? 6.378 13.652 22.126 1.00 93.75 105 ARG A C 1
ATOM 769 O O . ARG A 1 105 ? 7.256 12.857 22.460 1.00 93.75 105 ARG A O 1
ATOM 776 N N . THR A 1 106 ? 6.606 14.905 21.761 1.00 90.31 106 THR A N 1
ATOM 777 C CA . THR A 1 106 ? 7.919 15.547 21.716 1.00 90.31 106 THR A CA 1
ATOM 778 C C . THR A 1 106 ? 7.860 16.899 22.406 1.00 90.31 106 THR A C 1
ATOM 780 O O . THR A 1 106 ? 6.795 17.510 22.456 1.00 90.31 106 THR A O 1
ATOM 783 N N . ASN A 1 107 ? 9.000 17.381 22.893 1.00 88.69 107 ASN A N 1
ATOM 784 C CA . ASN A 1 107 ? 9.117 18.741 23.411 1.00 88.69 107 ASN A CA 1
ATOM 785 C C . ASN A 1 107 ? 9.826 19.606 22.367 1.00 88.69 107 ASN A C 1
ATOM 787 O O . ASN A 1 107 ? 10.959 19.298 21.993 1.00 88.69 107 ASN A O 1
ATOM 791 N N . ASP A 1 108 ? 9.178 20.677 21.913 1.00 87.88 108 ASP A N 1
ATOM 792 C CA . ASP A 1 108 ? 9.853 21.735 21.167 1.00 87.88 108 ASP A CA 1
ATOM 793 C C . ASP A 1 108 ? 10.627 22.606 22.172 1.00 87.88 108 ASP A C 1
ATOM 795 O O . ASP A 1 108 ? 10.004 23.192 23.064 1.00 87.88 108 ASP A O 1
ATOM 799 N N . PRO A 1 109 ? 11.968 22.699 22.068 1.00 89.38 109 PRO A N 1
ATOM 800 C CA . PRO A 1 109 ? 12.775 23.507 22.980 1.00 89.38 109 PRO A CA 1
ATOM 801 C C . PRO A 1 109 ? 12.494 25.013 22.876 1.00 89.38 109 PRO A C 1
ATOM 803 O O . PRO A 1 109 ? 12.956 25.769 23.726 1.00 89.38 109 PRO A O 1
ATOM 806 N N . ARG A 1 110 ? 11.767 25.465 21.845 1.00 92.19 110 ARG A N 1
ATOM 807 C CA . ARG A 1 110 ? 11.354 26.865 21.675 1.00 92.19 110 ARG A CA 1
ATOM 808 C C . ARG A 1 110 ? 10.108 27.232 22.481 1.00 92.19 110 ARG A C 1
ATOM 810 O O . ARG A 1 110 ? 9.797 28.414 22.569 1.00 92.19 110 ARG A O 1
ATOM 817 N N . LEU A 1 111 ? 9.398 26.247 23.030 1.00 91.88 111 LEU A N 1
ATOM 818 C CA . LEU A 1 111 ? 8.161 26.432 23.787 1.00 91.88 111 LEU A CA 1
ATOM 819 C C . LEU A 1 111 ? 8.371 26.092 25.262 1.00 91.88 111 LEU A C 1
ATOM 821 O O . LEU A 1 111 ? 9.184 25.232 25.616 1.00 91.88 111 LEU A O 1
ATOM 825 N N . SER A 1 112 ? 7.584 26.714 26.134 1.00 94.81 112 SER A N 1
ATOM 826 C CA . SER A 1 112 ? 7.515 26.325 27.541 1.00 94.81 112 SER A CA 1
ATOM 827 C C . SER A 1 112 ? 6.980 24.893 27.705 1.00 94.81 112 SER A C 1
ATOM 829 O O . SER A 1 112 ? 6.384 24.295 26.802 1.00 94.81 112 SER A O 1
ATOM 831 N N . LEU A 1 113 ? 7.188 24.305 28.887 1.00 92.56 113 LEU A N 1
ATOM 832 C CA . LEU A 1 113 ? 6.647 22.977 29.207 1.00 92.56 113 LEU A CA 1
ATOM 833 C C . LEU A 1 113 ? 5.112 22.960 29.198 1.00 92.56 113 LEU A C 1
ATOM 835 O O . LEU A 1 113 ? 4.514 21.950 28.825 1.00 92.56 113 LEU A O 1
ATOM 839 N N . GLU A 1 114 ? 4.488 24.068 29.598 1.00 93.94 114 GLU A N 1
ATOM 840 C CA . GLU A 1 114 ? 3.035 24.225 29.608 1.00 93.94 114 GLU A CA 1
ATOM 841 C C . GLU A 1 114 ? 2.476 24.315 28.185 1.00 93.94 114 GLU A C 1
ATOM 843 O O . GLU A 1 114 ? 1.550 23.580 27.853 1.00 93.94 114 GLU A O 1
ATOM 848 N N . GLU A 1 115 ? 3.099 25.108 27.310 1.00 93.94 115 GLU A N 1
ATOM 849 C CA . GLU A 1 115 ? 2.720 25.193 25.893 1.00 93.94 115 GLU A CA 1
ATOM 850 C C . GLU A 1 115 ? 2.905 23.852 25.176 1.00 93.94 115 GLU A C 1
ATOM 852 O O . GLU A 1 115 ? 2.008 23.403 24.466 1.00 93.94 115 GLU A O 1
ATOM 857 N N . ASN A 1 116 ? 4.025 23.157 25.407 1.00 92.88 116 ASN A N 1
ATOM 858 C CA . ASN A 1 116 ? 4.249 21.816 24.859 1.00 92.88 116 ASN A CA 1
ATOM 859 C C . ASN A 1 116 ? 3.165 20.825 25.308 1.00 92.88 116 ASN A C 1
ATOM 861 O O . ASN A 1 116 ? 2.692 20.012 24.511 1.00 92.88 116 ASN A O 1
ATOM 865 N N . ARG A 1 117 ? 2.762 20.879 26.584 1.00 93.81 117 ARG A N 1
ATOM 866 C CA . ARG A 1 117 ? 1.684 20.040 27.117 1.00 93.81 117 ARG A CA 1
ATOM 867 C C . ARG A 1 117 ? 0.339 20.396 26.485 1.00 93.81 117 ARG A C 1
ATOM 869 O O . ARG A 1 117 ? -0.346 19.491 26.027 1.00 93.81 117 ARG A O 1
ATOM 876 N N . SER A 1 118 ? 0.002 21.680 26.419 1.00 94.69 118 SER A N 1
ATOM 877 C CA . SER A 1 118 ? -1.249 22.164 25.829 1.00 94.69 118 SER A CA 1
ATOM 878 C C . SER A 1 118 ? -1.367 21.771 24.352 1.00 94.69 118 SER A C 1
ATOM 880 O O . SER A 1 118 ? -2.370 21.193 23.938 1.00 94.69 118 SER A O 1
ATOM 882 N N . ASN A 1 119 ? -0.295 21.958 23.574 1.00 93.62 119 ASN A N 1
ATOM 883 C CA . ASN A 1 119 ? -0.241 21.558 22.166 1.00 93.62 119 ASN A CA 1
ATOM 884 C C . ASN A 1 119 ? -0.411 20.045 21.987 1.00 93.62 119 ASN A C 1
ATOM 886 O O . ASN A 1 119 ? -1.109 19.600 21.074 1.00 93.62 119 ASN A O 1
ATOM 890 N N . PHE A 1 120 ? 0.214 19.245 22.856 1.00 95.69 120 PHE A N 1
ATOM 891 C CA . PHE A 1 120 ? 0.048 17.796 22.844 1.00 95.69 120 PHE A CA 1
ATOM 892 C C . PHE A 1 120 ? -1.392 17.387 23.172 1.00 95.69 120 PHE A C 1
ATOM 894 O O . PHE A 1 120 ? -1.981 16.596 22.435 1.00 95.69 120 PHE A O 1
ATOM 901 N N . ASP A 1 121 ? -1.965 17.937 24.243 1.00 94.62 121 ASP A N 1
ATOM 902 C CA . ASP A 1 121 ? -3.317 17.611 24.697 1.00 94.62 121 ASP A CA 1
ATOM 903 C C . ASP A 1 121 ? -4.353 17.992 23.623 1.00 94.62 121 ASP A C 1
ATOM 905 O O . ASP A 1 121 ? -5.201 17.168 23.274 1.00 94.62 121 ASP A O 1
ATOM 909 N N . ALA A 1 122 ? -4.218 19.166 22.996 1.00 94.25 122 ALA A N 1
ATOM 910 C CA . ALA A 1 122 ? -5.058 19.595 21.876 1.00 94.25 122 ALA A CA 1
ATOM 911 C C . ALA A 1 122 ? -4.915 18.675 20.647 1.00 94.25 122 ALA A C 1
ATOM 913 O O . ALA A 1 122 ? -5.913 18.217 20.085 1.00 94.25 122 ALA A O 1
ATOM 914 N N . SER A 1 123 ? -3.677 18.339 20.257 1.00 94.81 123 SER A N 1
ATOM 915 C CA . SER A 1 123 ? -3.389 17.427 19.136 1.00 94.81 123 SER A CA 1
ATOM 916 C C . SER A 1 123 ? -3.876 15.997 19.386 1.00 94.81 123 SER A C 1
ATOM 918 O O . SER A 1 123 ? -4.143 15.246 18.450 1.00 94.81 123 SER A O 1
ATOM 920 N N . ARG A 1 124 ? -3.979 15.578 20.646 1.00 96.25 124 ARG A N 1
ATOM 921 C CA . ARG A 1 124 ? -4.496 14.262 21.015 1.00 96.25 124 ARG A CA 1
ATOM 922 C C . ARG A 1 124 ? -6.020 14.239 21.060 1.00 96.25 124 ARG A C 1
ATOM 924 O O . ARG A 1 124 ? -6.617 13.270 20.600 1.00 96.25 124 ARG A O 1
ATOM 931 N N . GLN A 1 125 ? -6.652 15.291 21.577 1.00 93.88 125 GLN A N 1
ATOM 932 C CA . GLN A 1 125 ? -8.112 15.402 21.637 1.00 93.88 125 GLN A CA 1
ATOM 933 C C . GLN A 1 125 ? -8.750 15.401 20.244 1.00 93.88 125 GLN A C 1
ATOM 935 O O . GLN A 1 125 ? -9.776 14.751 20.048 1.00 93.88 125 GLN A O 1
ATOM 940 N N . CYS A 1 126 ? -8.128 16.060 19.261 1.00 94.88 126 CYS A N 1
ATOM 941 C CA . CYS A 1 126 ? -8.682 16.120 17.910 1.00 94.88 126 CYS A CA 1
ATOM 942 C C . CYS A 1 126 ? -8.691 14.767 17.178 1.00 94.88 126 CYS A C 1
ATOM 944 O O . CYS A 1 126 ? -9.484 14.604 16.256 1.00 94.88 126 CYS A O 1
ATOM 946 N N . MET A 1 127 ? -7.894 13.774 17.606 1.00 96.38 127 MET A N 1
ATOM 947 C CA . MET A 1 127 ? -7.808 12.464 16.938 1.00 96.38 127 MET A CA 1
ATOM 948 C C . MET A 1 127 ? -9.149 11.723 16.866 1.00 96.38 127 MET A C 1
ATOM 950 O O . MET A 1 127 ? -9.341 10.905 15.976 1.00 96.38 127 MET A O 1
ATOM 954 N N . LEU A 1 128 ? -10.072 11.993 17.794 1.00 92.38 128 LEU A N 1
ATOM 955 C CA . LEU A 1 128 ? -11.410 11.392 17.807 1.00 92.38 128 LEU A CA 1
ATOM 956 C C . LEU A 1 128 ? -12.435 12.168 16.962 1.00 92.38 128 LEU A C 1
ATOM 958 O O . LEU A 1 128 ? -13.592 11.759 16.889 1.00 92.38 128 LEU A O 1
ATOM 962 N N . GLY A 1 129 ? -12.034 13.284 16.349 1.00 91.88 129 GLY A N 1
ATOM 963 C CA . GLY A 1 129 ? -12.862 14.043 15.418 1.00 91.88 129 GLY A CA 1
ATOM 964 C C . GLY A 1 129 ? -13.072 13.299 14.098 1.00 91.88 129 GLY A C 1
ATOM 965 O O . GLY A 1 129 ? -12.238 12.488 13.697 1.00 91.88 129 GLY A O 1
ATOM 966 N N . ILE A 1 130 ? -14.179 13.605 13.414 1.00 89.44 130 ILE A N 1
ATOM 967 C CA . ILE A 1 130 ? -14.620 12.917 12.188 1.00 89.44 130 ILE A CA 1
ATOM 968 C C . ILE A 1 130 ? -13.499 12.868 11.138 1.00 89.44 130 ILE A C 1
ATOM 970 O O . ILE A 1 130 ? -13.142 11.779 10.691 1.00 89.44 130 ILE A O 1
ATOM 974 N N . ASP A 1 131 ? -12.871 14.005 10.834 1.00 92.06 131 ASP A N 1
ATOM 975 C CA . ASP A 1 131 ? -11.802 14.091 9.828 1.00 92.06 131 ASP A CA 1
ATOM 976 C C . ASP A 1 131 ? -10.588 13.215 10.181 1.00 92.06 131 ASP A C 1
ATOM 978 O O . ASP A 1 131 ? -9.971 12.594 9.317 1.00 92.06 131 ASP A O 1
ATOM 982 N N . TYR A 1 132 ? -10.237 13.117 11.465 1.00 95.69 132 TYR A N 1
ATOM 983 C CA . TYR A 1 132 ? -9.117 12.284 11.910 1.00 95.69 132 TYR A CA 1
ATOM 984 C C . TYR A 1 132 ? -9.459 10.796 11.872 1.00 95.69 132 TYR A C 1
ATOM 986 O O . TYR A 1 132 ? -8.608 9.982 11.511 1.00 95.69 132 TYR A O 1
ATOM 994 N N . VAL A 1 133 ? -10.703 10.427 12.180 1.00 94.94 133 VAL A N 1
ATOM 995 C CA . VAL A 1 133 ? -11.185 9.052 12.002 1.00 94.94 133 VAL A CA 1
ATOM 996 C C . VAL A 1 133 ? -11.143 8.661 10.523 1.00 94.94 133 VAL A C 1
ATOM 998 O O . VAL A 1 133 ? -10.740 7.546 10.202 1.00 94.94 133 VAL A O 1
ATOM 1001 N N . GLU A 1 134 ? -11.453 9.569 9.599 1.00 93.62 134 GLU A N 1
ATOM 1002 C CA . GLU A 1 134 ? -11.293 9.302 8.164 1.00 93.62 134 GLU A CA 1
ATOM 1003 C C . GLU A 1 134 ? -9.826 9.106 7.767 1.00 93.62 134 GLU A C 1
ATOM 1005 O O . GLU A 1 134 ? -9.500 8.146 7.067 1.00 93.62 134 GLU A O 1
ATOM 1010 N N . GLN A 1 135 ? -8.912 9.931 8.284 1.00 96.75 135 GLN A N 1
ATOM 1011 C CA . GLN A 1 135 ? -7.470 9.722 8.098 1.00 96.75 135 GLN A CA 1
ATOM 1012 C C . GLN A 1 135 ? -6.999 8.369 8.663 1.00 96.75 135 GLN A C 1
ATOM 1014 O O . GLN A 1 135 ? -6.120 7.731 8.080 1.00 96.75 135 GLN A O 1
ATOM 1019 N N . PHE A 1 136 ? -7.574 7.911 9.784 1.00 97.56 136 PHE A N 1
ATOM 1020 C CA . PHE A 1 136 ? -7.315 6.580 10.342 1.00 97.56 136 PHE A CA 1
ATOM 1021 C C . PHE A 1 136 ? -7.716 5.476 9.370 1.00 97.56 136 PHE A C 1
ATOM 1023 O O . PHE A 1 136 ? -6.930 4.562 9.134 1.00 97.56 136 PHE A O 1
ATOM 1030 N N . VAL A 1 137 ? -8.928 5.566 8.810 1.00 95.44 137 VAL A N 1
ATOM 1031 C CA . VAL A 1 137 ? -9.458 4.594 7.847 1.00 95.44 137 VAL A CA 1
ATOM 1032 C C . VAL A 1 137 ? -8.563 4.551 6.612 1.00 95.44 137 VAL A C 1
ATOM 1034 O O . VAL A 1 137 ? -8.111 3.474 6.234 1.00 95.44 137 VAL A O 1
ATOM 1037 N N . ARG A 1 138 ? -8.185 5.709 6.057 1.00 95.25 138 ARG A N 1
ATOM 1038 C CA . ARG A 1 138 ? -7.264 5.788 4.911 1.00 95.25 138 ARG A CA 1
ATOM 1039 C C . ARG A 1 138 ? -5.922 5.115 5.206 1.00 95.25 138 ARG A C 1
ATOM 1041 O O . ARG A 1 138 ? -5.422 4.335 4.391 1.00 95.25 138 ARG A O 1
ATOM 1048 N N . ALA A 1 139 ? -5.335 5.391 6.373 1.00 97.69 139 ALA A N 1
ATOM 1049 C CA . ALA A 1 139 ? -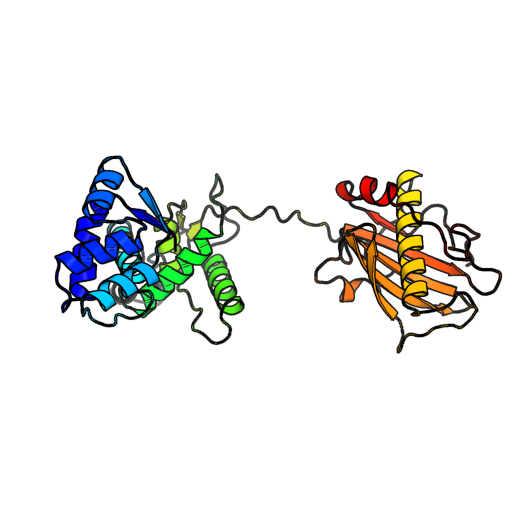4.089 4.755 6.794 1.00 97.69 139 ALA A CA 1
ATOM 1050 C C . ALA A 1 139 ? -4.241 3.236 6.957 1.00 97.69 139 ALA A C 1
ATOM 1052 O O . ALA A 1 139 ? -3.361 2.483 6.539 1.00 97.69 139 ALA A O 1
ATOM 1053 N N . TRP A 1 140 ? -5.352 2.796 7.550 1.00 97.31 140 TRP A N 1
ATOM 1054 C CA . TRP A 1 140 ? -5.681 1.390 7.748 1.00 97.31 140 TRP A CA 1
ATOM 1055 C C . TRP A 1 140 ? -5.771 0.653 6.417 1.00 97.31 140 TRP A C 1
ATOM 1057 O O . TRP A 1 140 ? -5.079 -0.341 6.231 1.00 97.31 140 TRP A O 1
ATOM 1067 N N . GLU A 1 141 ? -6.566 1.157 5.477 1.00 93.81 141 GLU A N 1
ATOM 1068 C CA . GLU A 1 141 ? -6.759 0.547 4.159 1.00 93.81 141 GLU A CA 1
ATOM 1069 C C . GLU A 1 141 ? -5.444 0.397 3.399 1.00 93.81 141 GLU A C 1
ATOM 1071 O O . GLU A 1 141 ? -5.173 -0.662 2.840 1.00 93.81 141 GLU A O 1
ATOM 1076 N N . TYR A 1 142 ? -4.581 1.415 3.442 1.00 95.12 142 TYR A N 1
ATOM 1077 C CA . TYR A 1 142 ? -3.248 1.309 2.857 1.00 95.12 142 TYR A CA 1
ATOM 1078 C C . TYR A 1 142 ? -2.408 0.230 3.556 1.00 95.12 142 TYR A C 1
ATOM 1080 O O . TYR A 1 142 ? -1.786 -0.595 2.890 1.00 95.12 142 TYR A O 1
ATOM 1088 N N . LEU A 1 143 ? -2.395 0.191 4.891 1.00 96.12 143 LEU A N 1
ATOM 1089 C CA . LEU A 1 143 ? -1.628 -0.798 5.655 1.00 96.12 143 LEU A CA 1
ATOM 1090 C C . LEU A 1 143 ? -2.123 -2.238 5.448 1.00 96.12 143 LEU A C 1
ATOM 1092 O O . LEU A 1 143 ? -1.309 -3.156 5.519 1.00 96.12 143 LEU A O 1
ATOM 1096 N N . GLU A 1 144 ? -3.407 -2.452 5.148 1.00 93.81 144 GLU A N 1
ATOM 1097 C CA . GLU A 1 144 ? -3.953 -3.772 4.789 1.00 93.81 144 GLU A CA 1
ATOM 1098 C C . GLU A 1 144 ? -3.363 -4.336 3.495 1.00 93.81 144 GLU A C 1
ATOM 1100 O O . GLU A 1 144 ? -3.355 -5.553 3.307 1.00 93.81 144 GLU A O 1
ATOM 1105 N N . THR A 1 145 ? -2.845 -3.475 2.616 1.00 91.75 145 THR A N 1
ATOM 1106 C CA . THR A 1 145 ? -2.161 -3.901 1.386 1.00 91.75 145 THR A CA 1
ATOM 1107 C C . THR A 1 145 ? -0.723 -4.362 1.630 1.00 91.75 145 THR A C 1
ATOM 1109 O O . THR A 1 145 ? -0.089 -4.902 0.724 1.00 91.75 145 THR A O 1
ATOM 1112 N N . LEU A 1 146 ? -0.185 -4.143 2.835 1.00 92.12 146 LEU A N 1
ATOM 1113 C CA . LEU A 1 146 ? 1.222 -4.366 3.142 1.00 92.12 146 LEU A CA 1
ATOM 1114 C C . LEU A 1 146 ? 1.437 -5.601 4.013 1.00 92.12 146 LEU A C 1
ATOM 1116 O O . LEU A 1 146 ? 0.708 -5.874 4.966 1.00 92.12 146 LEU A O 1
ATOM 1120 N N . GLU A 1 147 ? 2.532 -6.303 3.743 1.00 91.06 147 GLU A N 1
ATOM 1121 C CA . GLU A 1 147 ? 2.985 -7.400 4.590 1.00 91.06 147 GLU A CA 1
ATOM 1122 C C . GLU A 1 147 ? 3.822 -6.899 5.777 1.00 91.06 147 GLU A C 1
ATOM 1124 O O . GLU A 1 147 ? 4.480 -5.855 5.730 1.00 91.06 147 GLU A O 1
ATOM 1129 N N . LYS A 1 148 ? 3.843 -7.683 6.859 1.00 94.12 148 LYS A N 1
ATOM 1130 C CA . LYS A 1 148 ? 4.687 -7.436 8.036 1.00 94.12 148 LYS A CA 1
ATOM 1131 C C . LYS A 1 148 ? 6.047 -8.113 7.874 1.00 94.12 148 LYS A C 1
ATOM 1133 O O . LYS A 1 148 ? 6.124 -9.298 7.558 1.00 94.12 148 LYS A O 1
ATOM 1138 N N . SER A 1 149 ? 7.134 -7.410 8.176 1.00 91.25 149 SER A N 1
ATOM 1139 C CA . SER A 1 149 ? 8.466 -8.008 8.308 1.00 91.25 149 SER A CA 1
ATOM 1140 C C . SER A 1 149 ? 8.688 -8.603 9.702 1.00 91.25 149 SER A C 1
ATOM 1142 O O . SER A 1 149 ? 8.089 -8.185 10.694 1.00 91.25 149 SER A O 1
ATOM 1144 N N . LYS A 1 150 ? 9.633 -9.548 9.804 1.00 90.31 150 LYS A N 1
ATOM 1145 C CA . LYS A 1 150 ? 10.060 -10.127 11.095 1.00 90.31 150 LYS A CA 1
ATOM 1146 C C . LYS A 1 150 ? 10.767 -9.119 12.009 1.00 90.31 150 LYS A C 1
ATOM 1148 O O . LYS A 1 150 ? 10.789 -9.301 13.220 1.00 90.31 150 LYS A O 1
ATOM 1153 N N . SER A 1 151 ? 11.375 -8.078 11.442 1.00 91.06 151 SER A N 1
ATOM 1154 C CA . SER A 1 151 ? 12.118 -7.056 12.181 1.00 91.06 151 SER A CA 1
ATOM 1155 C C . SER A 1 151 ? 11.718 -5.648 11.752 1.00 91.06 151 SER A C 1
ATOM 1157 O O . SER A 1 151 ? 11.355 -5.405 10.601 1.00 91.06 151 SER A O 1
ATOM 1159 N N . VAL A 1 152 ? 11.789 -4.708 12.694 1.00 92.25 152 VAL A N 1
ATOM 1160 C CA . VAL A 1 152 ? 11.520 -3.287 12.448 1.00 92.25 152 VAL A CA 1
ATOM 1161 C C . VAL A 1 152 ? 12.725 -2.662 11.739 1.00 92.25 152 VAL A C 1
ATOM 1163 O O . VAL A 1 152 ? 13.815 -2.593 12.311 1.00 92.25 152 VAL A O 1
ATOM 1166 N N . SER A 1 153 ? 12.534 -2.207 10.500 1.00 86.69 153 SER A N 1
ATOM 1167 C CA . SER A 1 153 ? 13.565 -1.511 9.723 1.00 86.69 153 SER A CA 1
ATOM 1168 C C . SER A 1 153 ? 13.724 -0.065 10.190 1.00 86.69 153 SER A C 1
ATOM 1170 O O . SER A 1 153 ? 12.738 0.651 10.331 1.00 86.69 153 SER A O 1
ATOM 1172 N N . ARG A 1 154 ? 14.972 0.389 10.360 1.00 88.94 154 ARG A N 1
ATOM 1173 C CA . ARG A 1 154 ? 15.303 1.788 10.695 1.00 88.94 154 ARG A CA 1
ATOM 1174 C C . ARG A 1 154 ? 15.551 2.685 9.478 1.00 88.94 154 ARG A C 1
ATOM 1176 O O . ARG A 1 154 ? 15.950 3.830 9.627 1.00 88.94 154 ARG A O 1
ATOM 1183 N N . ARG A 1 155 ? 15.353 2.169 8.260 1.00 82.06 155 ARG A N 1
ATOM 1184 C CA . ARG A 1 155 ? 15.634 2.916 7.018 1.00 82.06 155 ARG A CA 1
ATOM 1185 C C . ARG A 1 155 ? 14.574 3.962 6.682 1.00 82.06 155 ARG A C 1
ATOM 1187 O O . ARG A 1 155 ? 14.853 4.877 5.919 1.00 82.06 155 ARG A O 1
ATOM 1194 N N . ARG A 1 156 ? 13.352 3.791 7.189 1.00 85.56 156 ARG A N 1
ATOM 1195 C CA . ARG A 1 156 ? 12.212 4.658 6.889 1.00 85.56 156 ARG A CA 1
ATOM 1196 C C . ARG A 1 156 ? 11.296 4.752 8.097 1.00 85.56 156 ARG A C 1
ATOM 1198 O O . ARG A 1 156 ? 11.032 3.742 8.746 1.00 85.56 156 ARG A O 1
ATOM 1205 N N . THR A 1 157 ? 10.813 5.955 8.369 1.00 93.62 157 THR A N 1
ATOM 1206 C CA . THR A 1 157 ? 9.910 6.252 9.482 1.00 93.62 157 THR A CA 1
ATOM 1207 C C . THR A 1 157 ? 8.450 6.314 9.028 1.00 93.62 157 THR A C 1
ATOM 1209 O O . THR A 1 157 ? 8.147 6.341 7.832 1.00 93.62 157 THR A O 1
ATOM 1212 N N . SER A 1 158 ? 7.538 6.381 9.995 1.00 95.06 158 SER A N 1
ATOM 1213 C CA . SER A 1 158 ? 6.100 6.594 9.827 1.00 95.06 158 SER A CA 1
ATOM 1214 C C . SER A 1 158 ? 5.789 7.813 8.960 1.00 95.06 158 SER A C 1
ATOM 1216 O O . SER A 1 158 ? 4.892 7.740 8.129 1.00 95.06 158 SER A O 1
ATOM 1218 N N . TYR A 1 159 ? 6.587 8.881 9.060 1.00 91.62 159 TYR A N 1
ATOM 1219 C CA . TYR A 1 159 ? 6.450 10.073 8.220 1.00 91.62 159 TYR A CA 1
ATOM 1220 C C . TYR A 1 159 ? 6.658 9.767 6.732 1.00 91.62 159 TYR A C 1
ATOM 1222 O O . TYR A 1 159 ? 5.917 10.225 5.869 1.00 91.62 159 TYR A O 1
ATOM 1230 N N . GLY A 1 160 ? 7.644 8.932 6.408 1.00 87.00 160 GLY A N 1
ATOM 1231 C CA . GLY A 1 160 ? 7.817 8.478 5.036 1.00 87.00 160 GLY A CA 1
ATOM 1232 C C . GLY A 1 160 ? 6.625 7.642 4.571 1.00 87.00 160 GLY A C 1
ATOM 1233 O O . GLY A 1 160 ? 6.169 7.804 3.444 1.00 87.00 160 GLY A O 1
ATOM 1234 N N . TYR A 1 161 ? 6.127 6.741 5.417 1.00 93.56 161 TYR A N 1
ATOM 1235 C CA . TYR A 1 161 ? 5.039 5.840 5.042 1.00 93.56 161 TYR A CA 1
ATOM 1236 C C . TYR A 1 161 ? 3.665 6.517 4.960 1.00 93.56 161 TYR A C 1
ATOM 1238 O O . TYR A 1 161 ? 2.887 6.125 4.094 1.00 93.56 161 TYR A O 1
ATOM 1246 N N . LYS A 1 162 ? 3.374 7.556 5.757 1.00 94.31 162 LYS A N 1
ATOM 1247 C CA . LYS A 1 162 ? 2.111 8.304 5.618 1.00 94.31 162 LYS A CA 1
ATOM 1248 C C . LYS A 1 162 ? 1.995 8.956 4.238 1.00 94.31 162 LYS A C 1
ATOM 1250 O O . LYS A 1 162 ? 0.936 8.887 3.638 1.00 94.31 162 LYS A O 1
ATOM 1255 N N . HIS A 1 163 ? 3.091 9.477 3.679 1.00 90.25 163 HIS A N 1
ATOM 1256 C CA . HIS A 1 163 ? 3.072 10.050 2.330 1.00 90.25 163 HIS A CA 1
ATOM 1257 C C . HIS A 1 163 ? 2.808 8.997 1.251 1.00 90.25 163 HIS A C 1
ATOM 1259 O O . HIS A 1 163 ? 2.162 9.292 0.251 1.00 90.25 163 HIS A O 1
ATOM 1265 N N . ASN A 1 164 ? 3.243 7.752 1.463 1.00 90.44 164 ASN A N 1
ATOM 1266 C CA . ASN A 1 164 ? 2.848 6.660 0.577 1.00 90.44 164 ASN A CA 1
ATOM 1267 C C . ASN A 1 164 ? 1.347 6.362 0.672 1.00 90.44 164 ASN A C 1
ATOM 1269 O O . ASN A 1 164 ? 0.731 6.102 -0.356 1.00 90.44 164 ASN A O 1
ATOM 1273 N N . ALA A 1 165 ? 0.762 6.410 1.872 1.00 92.94 165 ALA A N 1
ATOM 1274 C CA . ALA A 1 165 ? -0.682 6.252 2.044 1.00 92.94 165 ALA A CA 1
ATOM 1275 C C . ALA A 1 165 ? -1.459 7.390 1.357 1.00 92.94 165 ALA A C 1
ATOM 1277 O O . ALA A 1 165 ? -2.428 7.134 0.649 1.00 92.94 165 ALA A O 1
ATOM 1278 N N . GLU A 1 166 ? -0.989 8.633 1.489 1.00 91.88 166 GLU A N 1
ATOM 1279 C CA . GLU A 1 166 ? -1.557 9.791 0.786 1.00 91.88 166 GLU A CA 1
ATOM 1280 C C . GLU A 1 166 ? -1.495 9.611 -0.739 1.00 91.88 166 GLU A C 1
ATOM 1282 O O . GLU A 1 166 ? -2.470 9.881 -1.439 1.00 91.88 166 GLU A O 1
ATOM 1287 N N . GLN A 1 167 ? -0.366 9.130 -1.274 1.00 87.69 167 GLN A N 1
ATOM 1288 C CA . GLN A 1 167 ? -0.209 8.850 -2.706 1.00 87.69 167 GLN A CA 1
ATOM 1289 C C . GLN A 1 167 ? -1.102 7.702 -3.183 1.00 87.69 167 GLN A C 1
ATOM 1291 O O . GLN A 1 167 ? -1.672 7.799 -4.267 1.00 87.69 167 GLN A O 1
ATOM 1296 N N . PHE A 1 168 ? -1.245 6.645 -2.380 1.00 90.75 168 PHE A N 1
ATOM 1297 C CA . PHE A 1 168 ? -2.132 5.517 -2.666 1.00 90.75 168 PHE A CA 1
ATOM 1298 C C . PHE A 1 168 ? -3.579 5.986 -2.866 1.00 90.75 168 PHE A C 1
ATOM 1300 O O . PHE A 1 168 ? -4.186 5.682 -3.891 1.00 90.75 168 PHE A O 1
ATOM 1307 N N . HIS A 1 169 ? -4.095 6.809 -1.948 1.00 90.06 169 HIS A N 1
ATOM 1308 C CA . HIS A 1 169 ? -5.455 7.347 -2.052 1.00 90.06 169 HIS A CA 1
ATOM 1309 C C . HIS A 1 169 ? -5.599 8.393 -3.153 1.00 90.06 169 HIS A C 1
ATOM 1311 O O . HIS A 1 169 ? -6.599 8.388 -3.864 1.00 90.06 169 HIS A O 1
ATOM 1317 N N . LYS A 1 170 ? -4.573 9.225 -3.377 1.00 89.19 170 LYS A N 1
ATOM 1318 C CA . LYS A 1 170 ? -4.560 10.187 -4.492 1.00 89.19 170 LYS A CA 1
ATOM 1319 C C . LYS A 1 170 ? -4.697 9.508 -5.851 1.00 89.19 170 LYS A C 1
ATOM 1321 O O . LYS A 1 170 ? -5.338 10.049 -6.744 1.00 89.19 170 LYS A O 1
ATOM 1326 N N . ALA A 1 171 ? -4.026 8.370 -6.024 1.00 81.62 171 ALA A N 1
ATOM 1327 C CA . ALA A 1 171 ? -4.041 7.624 -7.274 1.00 81.62 171 ALA A CA 1
ATOM 1328 C C . ALA A 1 171 ? -5.385 6.916 -7.499 1.00 81.62 171 ALA A C 1
ATOM 1330 O O . ALA A 1 171 ? -5.836 6.836 -8.638 1.00 81.62 171 ALA A O 1
ATOM 1331 N N . ALA A 1 172 ? -6.015 6.423 -6.429 1.00 81.12 172 ALA A N 1
ATOM 1332 C CA . ALA A 1 172 ? -7.314 5.760 -6.496 1.00 81.12 172 ALA A CA 1
ATOM 1333 C C . ALA A 1 172 ? -8.472 6.745 -6.724 1.00 81.12 172 ALA A C 1
ATOM 1335 O O . ALA A 1 172 ? -9.352 6.459 -7.530 1.00 81.12 172 ALA A O 1
ATOM 1336 N N . ASN A 1 173 ? -8.447 7.905 -6.055 1.00 84.69 173 ASN A N 1
ATOM 1337 C CA . ASN A 1 173 ? -9.512 8.910 -6.100 1.00 84.69 173 ASN A CA 1
ATOM 1338 C C . ASN A 1 173 ? -8.927 10.317 -6.341 1.00 84.69 173 ASN A C 1
ATOM 1340 O O . ASN A 1 173 ? -8.747 11.099 -5.400 1.00 84.69 173 ASN A O 1
ATOM 1344 N N . PRO A 1 174 ? -8.567 10.661 -7.591 1.00 80.44 174 PRO A N 1
ATOM 1345 C CA . PRO A 1 174 ? -8.012 11.974 -7.897 1.00 80.44 174 PRO A CA 1
ATOM 1346 C C . PRO A 1 174 ? -9.030 13.094 -7.630 1.00 80.44 174 PRO A C 1
ATOM 1348 O O . PRO A 1 174 ? -10.072 13.145 -8.276 1.00 80.44 174 PRO A O 1
ATOM 1351 N N . GLY A 1 175 ? -8.698 14.022 -6.729 1.00 78.31 175 GLY A N 1
ATOM 1352 C CA . GLY A 1 175 ? -9.528 15.195 -6.407 1.00 78.31 175 GLY A CA 1
ATOM 1353 C C . GLY A 1 175 ? -10.125 15.191 -4.998 1.00 78.31 175 GLY A C 1
ATOM 1354 O O . GLY A 1 175 ? -10.511 16.255 -4.520 1.00 78.31 175 GLY A O 1
ATOM 1355 N N . ASP A 1 176 ? -10.116 14.043 -4.319 1.00 84.44 176 ASP A N 1
ATOM 1356 C CA . ASP A 1 176 ? -10.608 13.906 -2.945 1.00 84.44 176 ASP A CA 1
ATOM 1357 C C . ASP A 1 176 ? -9.520 14.213 -1.897 1.00 84.44 176 ASP A C 1
ATOM 1359 O O . ASP A 1 176 ? -8.319 14.217 -2.196 1.00 84.44 176 ASP A O 1
ATOM 1363 N N . ASP A 1 177 ? -9.933 14.442 -0.642 1.00 89.75 177 ASP A N 1
ATOM 1364 C CA . ASP A 1 177 ? -9.001 14.546 0.487 1.00 89.75 177 ASP A CA 1
ATOM 1365 C C . ASP A 1 177 ? -8.289 13.208 0.723 1.00 89.75 177 ASP A C 1
ATOM 1367 O O . ASP A 1 177 ? -8.863 12.216 1.176 1.00 89.75 177 ASP A O 1
ATOM 1371 N N . ASN A 1 178 ? -6.991 13.205 0.448 1.00 92.19 178 ASN A N 1
ATOM 1372 C CA . ASN A 1 178 ? -6.108 12.061 0.601 1.00 92.19 178 ASN A CA 1
ATOM 1373 C C . ASN A 1 178 ? -5.169 12.195 1.807 1.00 92.19 178 ASN A C 1
ATOM 1375 O O . ASN A 1 178 ? -4.290 11.349 1.983 1.00 92.19 178 ASN A O 1
ATOM 1379 N N . TYR A 1 179 ? -5.293 13.260 2.605 1.00 95.31 179 TYR A N 1
ATOM 1380 C CA . TYR A 1 179 ? -4.350 13.559 3.672 1.00 95.31 179 TYR A CA 1
ATOM 1381 C C . TYR A 1 179 ? -4.359 12.469 4.749 1.00 95.31 179 TYR A C 1
ATOM 1383 O O . TYR A 1 179 ? -5.396 11.882 5.061 1.00 95.31 179 TYR A O 1
ATOM 1391 N N . VAL A 1 180 ? -3.191 12.198 5.339 1.00 97.06 180 VAL A N 1
ATOM 1392 C CA . VAL A 1 180 ? -3.034 11.299 6.486 1.00 97.06 180 VAL A CA 1
ATOM 1393 C C . VAL A 1 180 ? -2.033 11.919 7.459 1.00 97.06 180 VAL A C 1
ATOM 1395 O O . VAL A 1 180 ? -0.845 12.086 7.156 1.00 97.06 180 VAL A O 1
ATOM 1398 N N . SER A 1 181 ? -2.479 12.250 8.669 1.00 97.38 181 SER A N 1
ATOM 1399 C CA . SER A 1 181 ? -1.561 12.696 9.718 1.00 97.38 181 SER A CA 1
ATOM 1400 C C . SER A 1 181 ? -0.698 11.543 10.249 1.00 97.38 181 SER A C 1
ATOM 1402 O O . SER A 1 181 ? -1.075 10.368 10.245 1.00 97.38 181 SER A O 1
ATOM 1404 N N . ASN A 1 182 ? 0.510 11.883 10.709 1.00 97.50 182 ASN A N 1
ATOM 1405 C CA . ASN A 1 182 ? 1.505 10.905 11.162 1.00 97.50 182 ASN A CA 1
ATOM 1406 C C . ASN A 1 182 ? 0.991 10.058 12.341 1.00 97.50 182 ASN A C 1
ATOM 1408 O O . ASN A 1 182 ? 1.217 8.850 12.390 1.00 97.50 182 ASN A O 1
ATOM 1412 N N . GLY A 1 183 ? 0.259 10.685 13.264 1.00 97.81 183 GLY A N 1
ATOM 1413 C CA . GLY A 1 183 ? -0.367 10.033 14.407 1.00 97.81 183 GLY A CA 1
ATOM 1414 C C . GLY A 1 183 ? -1.411 8.999 14.020 1.00 97.81 183 GLY A C 1
ATOM 1415 O O . GLY A 1 183 ? -1.366 7.879 14.528 1.00 97.81 183 GLY A O 1
ATOM 1416 N N . MET A 1 184 ? -2.303 9.337 13.081 1.00 98.31 184 MET A N 1
ATOM 1417 C CA . MET A 1 184 ? -3.312 8.395 12.584 1.00 98.31 184 MET A CA 1
ATOM 1418 C C . MET A 1 184 ? -2.665 7.200 11.879 1.00 98.31 184 MET A C 1
ATOM 1420 O O . MET A 1 184 ? -3.099 6.067 12.078 1.00 98.31 184 MET A O 1
ATOM 1424 N N . PHE A 1 185 ? -1.571 7.424 11.143 1.00 98.50 185 PHE A N 1
ATOM 1425 C CA . PHE A 1 185 ? -0.806 6.342 10.522 1.00 98.50 185 PHE A CA 1
ATOM 1426 C C . PHE A 1 185 ? -0.194 5.381 11.552 1.00 98.50 185 PHE A C 1
ATOM 1428 O O . PHE A 1 185 ? -0.316 4.161 11.426 1.00 98.50 185 PHE A O 1
ATOM 1435 N N . ILE A 1 186 ? 0.443 5.919 12.599 1.00 98.44 186 ILE A N 1
ATOM 1436 C CA . ILE A 1 186 ? 1.001 5.116 13.698 1.00 98.44 186 ILE A CA 1
ATOM 1437 C C . ILE A 1 186 ? -0.110 4.346 14.423 1.00 98.44 186 ILE A C 1
ATOM 1439 O O . ILE A 1 186 ? 0.049 3.155 14.694 1.00 98.44 186 ILE A O 1
ATOM 1443 N N . ALA A 1 187 ? -1.237 5.002 14.712 1.00 98.31 187 ALA A N 1
ATOM 1444 C CA . ALA A 1 187 ? -2.366 4.384 15.394 1.00 98.31 187 ALA A CA 1
ATOM 1445 C C . ALA A 1 187 ? -2.950 3.216 14.583 1.00 98.31 187 ALA A C 1
ATOM 1447 O O . ALA A 1 187 ? -3.210 2.148 15.139 1.00 98.31 187 ALA A O 1
ATOM 1448 N N . ALA A 1 188 ? -3.112 3.390 13.267 1.00 98.00 188 ALA A N 1
ATOM 1449 C CA . ALA A 1 188 ? -3.604 2.341 12.379 1.00 98.00 188 ALA A CA 1
ATOM 1450 C C . ALA A 1 188 ? -2.637 1.147 12.335 1.00 98.00 188 ALA A C 1
ATOM 1452 O O . ALA A 1 188 ? -3.062 -0.004 12.438 1.00 98.00 188 ALA A O 1
ATOM 1453 N N . ALA A 1 189 ? -1.325 1.405 12.285 1.00 97.69 189 ALA A N 1
ATOM 1454 C CA . ALA A 1 189 ? -0.307 0.357 12.329 1.00 97.69 189 ALA A CA 1
ATOM 1455 C C . ALA A 1 189 ? -0.357 -0.447 13.638 1.00 97.69 189 ALA A C 1
ATOM 1457 O O . ALA A 1 189 ? -0.332 -1.679 13.598 1.00 97.69 189 ALA A O 1
ATOM 1458 N N . LEU A 1 190 ? -0.480 0.228 14.786 1.00 97.25 190 LEU A N 1
ATOM 1459 C CA . LEU A 1 190 ? -0.662 -0.433 16.082 1.00 97.25 190 LEU A CA 1
ATOM 1460 C C . LEU A 1 190 ? -1.934 -1.288 16.092 1.00 97.25 190 LEU A C 1
ATOM 1462 O O . LEU A 1 190 ? -1.887 -2.446 16.503 1.00 97.25 190 LEU A O 1
ATOM 1466 N N . SER A 1 191 ? -3.048 -0.758 15.582 1.00 95.19 191 SER A N 1
ATOM 1467 C CA . SER A 1 191 ? -4.325 -1.476 15.579 1.00 95.19 191 SER A CA 1
ATOM 1468 C C . SER A 1 191 ? -4.327 -2.707 14.671 1.00 95.19 191 SER A C 1
ATOM 1470 O O . SER A 1 191 ? -4.990 -3.697 14.975 1.00 95.19 191 SER A O 1
ATOM 1472 N N . LEU A 1 192 ? -3.575 -2.672 13.571 1.00 94.69 192 LEU A N 1
ATOM 1473 C CA . LEU A 1 192 ? -3.363 -3.820 12.691 1.00 94.69 192 LEU A CA 1
ATOM 1474 C C . LEU A 1 192 ? -2.295 -4.784 13.227 1.00 94.69 192 LEU A C 1
ATOM 1476 O O . LEU A 1 192 ? -1.997 -5.795 12.589 1.00 94.69 192 LEU A O 1
ATOM 1480 N N . GLY A 1 193 ? -1.702 -4.507 14.390 1.00 94.81 193 GLY A N 1
ATOM 1481 C CA . GLY A 1 193 ? -0.701 -5.351 15.037 1.00 94.81 193 GLY A CA 1
ATOM 1482 C C . GLY A 1 193 ? 0.658 -5.330 14.339 1.00 94.81 193 GLY A C 1
ATOM 1483 O O . GLY A 1 193 ? 1.348 -6.354 14.310 1.00 94.81 193 GLY A O 1
ATOM 1484 N N . PHE A 1 194 ? 1.028 -4.223 13.695 1.00 96.62 194 PHE A N 1
ATOM 1485 C CA . PHE A 1 194 ? 2.419 -3.980 13.319 1.00 96.62 194 PHE A CA 1
ATOM 1486 C C . PHE A 1 194 ? 3.242 -3.678 14.579 1.00 96.62 194 PHE A C 1
ATOM 1488 O O . PHE A 1 194 ? 2.777 -3.060 15.533 1.00 96.62 194 PHE A O 1
ATOM 1495 N N . SER A 1 195 ? 4.503 -4.097 14.576 1.00 96.62 195 SER A N 1
ATOM 1496 C CA . SER A 1 195 ? 5.484 -3.668 15.566 1.00 96.62 195 SER A CA 1
ATOM 1497 C C . SER A 1 195 ? 5.913 -2.236 15.273 1.00 96.62 195 SER A C 1
ATOM 1499 O O . SER A 1 195 ? 6.498 -1.964 14.222 1.00 96.62 195 SER A O 1
ATOM 1501 N N . VAL A 1 196 ? 5.673 -1.347 16.232 1.00 96.94 196 VAL A N 1
ATOM 1502 C CA . VAL A 1 196 ? 6.025 0.073 16.165 1.00 96.94 196 VAL A CA 1
ATOM 1503 C C . VAL A 1 196 ? 7.096 0.375 17.214 1.00 96.94 196 VAL A C 1
ATOM 1505 O O . VAL A 1 196 ? 6.958 0.010 18.379 1.00 96.94 196 VAL A O 1
ATOM 1508 N N . LYS A 1 197 ? 8.186 1.032 16.810 1.00 95.75 197 LYS A N 1
ATOM 1509 C CA . LYS A 1 197 ? 9.266 1.486 17.700 1.00 95.75 197 LYS A CA 1
ATOM 1510 C C . LYS A 1 197 ? 9.504 2.972 17.505 1.00 95.75 197 LYS A C 1
ATOM 1512 O O . LYS A 1 197 ? 9.681 3.403 16.374 1.00 95.75 197 LYS A O 1
ATOM 1517 N N . ARG A 1 198 ? 9.555 3.747 18.587 1.00 94.81 198 ARG A N 1
ATOM 1518 C CA . ARG A 1 198 ? 9.808 5.194 18.507 1.00 94.81 198 ARG A CA 1
ATOM 1519 C C . ARG A 1 198 ? 11.171 5.507 17.889 1.00 94.81 198 ARG A C 1
ATOM 1521 O O . ARG A 1 198 ? 12.137 4.771 18.106 1.00 94.81 198 ARG A O 1
ATOM 1528 N N . ASP A 1 199 ? 11.229 6.601 17.139 1.00 91.31 199 ASP A N 1
ATOM 1529 C CA . ASP A 1 199 ? 12.460 7.159 16.584 1.00 91.31 199 ASP A CA 1
ATOM 1530 C C . ASP A 1 199 ? 13.056 8.195 17.549 1.00 91.31 199 ASP A C 1
ATOM 1532 O O . ASP A 1 199 ? 12.823 9.401 17.442 1.00 91.31 199 ASP A O 1
ATOM 1536 N N . GLY A 1 200 ? 13.771 7.696 18.562 1.00 88.00 200 GLY A N 1
ATOM 1537 C CA . GLY A 1 200 ? 14.371 8.531 19.602 1.00 88.00 200 GLY A CA 1
ATOM 1538 C C . GLY A 1 200 ? 13.337 9.409 20.314 1.00 88.00 200 GLY A C 1
ATOM 1539 O O . GLY A 1 200 ? 12.308 8.914 20.773 1.00 88.00 200 GLY A O 1
ATOM 1540 N N . ASN A 1 201 ? 13.626 10.712 20.382 1.00 86.81 201 ASN A N 1
ATOM 1541 C CA . ASN A 1 201 ? 12.753 11.734 20.972 1.00 86.81 201 ASN A CA 1
ATOM 1542 C C . ASN A 1 201 ? 11.904 12.476 19.923 1.00 86.81 201 ASN A C 1
ATOM 1544 O O . ASN A 1 201 ? 11.343 13.525 20.229 1.00 86.81 201 ASN A O 1
ATOM 1548 N N . GLY A 1 202 ? 11.870 11.986 18.680 1.00 88.81 202 GLY A N 1
ATOM 1549 C CA . GLY A 1 202 ? 11.073 12.561 17.601 1.00 88.81 202 GLY A CA 1
ATOM 1550 C C . GLY A 1 202 ? 9.619 12.069 17.611 1.00 88.81 202 GLY A C 1
ATOM 1551 O O . GLY A 1 202 ? 9.297 11.076 18.268 1.00 88.81 202 GLY A O 1
ATOM 1552 N N . PRO A 1 203 ? 8.729 12.709 16.831 1.00 93.56 203 PRO A N 1
ATOM 1553 C CA . PRO A 1 203 ? 7.321 12.308 16.749 1.00 93.56 203 PRO A CA 1
ATOM 1554 C C . PRO A 1 203 ? 7.121 11.035 15.913 1.00 93.56 203 PRO A C 1
ATOM 1556 O O . PRO A 1 203 ? 6.016 10.504 15.798 1.00 93.56 203 PRO A O 1
ATOM 1559 N N . ASN A 1 204 ? 8.193 10.556 15.292 1.00 96.38 204 ASN A N 1
ATOM 1560 C CA . ASN A 1 204 ? 8.189 9.503 14.299 1.00 96.38 204 ASN A CA 1
ATOM 1561 C C . ASN A 1 204 ? 8.364 8.118 14.924 1.00 96.38 204 ASN A C 1
ATOM 1563 O O . ASN A 1 204 ? 8.857 7.952 16.042 1.00 96.38 204 ASN A O 1
ATOM 1567 N N . ALA A 1 205 ? 7.995 7.100 14.153 1.00 96.44 205 ALA A N 1
ATOM 1568 C CA . ALA A 1 205 ? 8.190 5.712 14.532 1.00 96.44 205 ALA A CA 1
ATOM 1569 C C . ALA A 1 205 ? 8.733 4.873 13.377 1.00 96.44 205 ALA A C 1
ATOM 1571 O O . ALA A 1 205 ? 8.426 5.112 12.213 1.00 96.44 205 ALA A O 1
ATOM 1572 N N . PHE A 1 206 ? 9.497 3.841 13.695 1.00 96.62 206 PHE A N 1
ATOM 1573 C CA . PHE A 1 206 ? 9.832 2.753 12.794 1.00 96.62 206 PHE A CA 1
ATOM 1574 C C . PHE A 1 206 ? 8.776 1.656 12.895 1.00 96.62 206 PHE A C 1
ATOM 1576 O O . PHE A 1 206 ? 8.371 1.279 13.995 1.00 96.62 206 PHE A O 1
ATOM 1583 N N . ILE A 1 207 ? 8.364 1.116 11.752 1.00 96.31 207 ILE A N 1
ATOM 1584 C CA . ILE A 1 207 ? 7.307 0.104 11.664 1.00 96.31 207 ILE A CA 1
ATOM 1585 C C . ILE A 1 207 ? 7.854 -1.108 10.908 1.00 96.31 207 ILE A C 1
ATOM 1587 O O . ILE A 1 207 ? 8.606 -0.947 9.943 1.00 96.31 207 ILE A O 1
ATOM 1591 N N . ASN A 1 208 ? 7.518 -2.328 11.338 1.00 96.19 208 ASN A N 1
ATOM 1592 C CA . ASN A 1 208 ? 7.909 -3.570 10.656 1.00 96.19 208 ASN A CA 1
ATOM 1593 C C . ASN A 1 208 ? 7.093 -3.823 9.375 1.00 96.19 208 ASN A C 1
ATOM 1595 O O . ASN A 1 208 ? 6.475 -4.869 9.199 1.00 96.19 208 ASN A O 1
ATOM 1599 N N . ILE A 1 209 ? 7.089 -2.859 8.465 1.00 92.88 209 ILE A N 1
ATOM 1600 C CA . ILE A 1 209 ? 6.534 -3.047 7.130 1.00 92.88 209 ILE A CA 1
ATOM 1601 C C . ILE A 1 209 ? 7.563 -3.826 6.314 1.00 92.88 209 ILE A C 1
ATOM 1603 O O . ILE A 1 209 ? 8.730 -3.424 6.216 1.00 92.88 209 ILE A O 1
ATOM 1607 N N . ALA A 1 210 ? 7.138 -4.949 5.740 1.00 85.94 210 ALA A N 1
ATOM 1608 C CA . ALA A 1 210 ? 7.927 -5.645 4.746 1.00 85.94 210 ALA A CA 1
ATOM 1609 C C . ALA A 1 210 ? 8.096 -4.703 3.564 1.00 85.94 210 ALA A C 1
ATOM 1611 O O . ALA A 1 210 ? 7.140 -4.323 2.894 1.00 85.94 210 ALA A O 1
ATOM 1612 N N . VAL A 1 211 ? 9.339 -4.302 3.320 1.00 67.31 211 VAL A N 1
ATOM 1613 C CA . VAL A 1 211 ? 9.669 -3.719 2.030 1.00 67.31 211 VAL A CA 1
ATOM 1614 C C . VAL A 1 211 ? 9.389 -4.840 1.033 1.00 67.31 211 VAL A C 1
ATOM 1616 O O . VAL A 1 211 ? 9.978 -5.919 1.202 1.00 67.31 211 VAL A O 1
ATOM 1619 N N . PRO A 1 212 ? 8.507 -4.639 0.033 1.00 53.66 212 PRO A N 1
ATOM 1620 C CA . PRO A 1 212 ? 8.430 -5.567 -1.080 1.00 53.66 212 PRO A CA 1
ATOM 1621 C C . PRO A 1 212 ? 9.862 -5.823 -1.523 1.00 53.66 212 PRO A C 1
ATOM 1623 O O . PRO A 1 212 ? 10.666 -4.886 -1.543 1.00 53.66 212 PRO A O 1
ATOM 1626 N N . ARG A 1 213 ? 10.230 -7.068 -1.834 1.00 41.28 213 ARG A N 1
ATOM 1627 C CA . ARG A 1 213 ? 11.490 -7.309 -2.539 1.00 41.28 213 ARG A CA 1
ATOM 1628 C C . ARG A 1 213 ? 11.359 -6.655 -3.913 1.00 41.28 213 ARG A C 1
ATOM 1630 O O . ARG A 1 213 ? 11.178 -7.337 -4.912 1.00 41.28 213 ARG A O 1
ATOM 1637 N N . THR A 1 214 ? 11.495 -5.334 -3.982 1.00 42.75 214 THR A N 1
ATOM 1638 C CA . THR A 1 214 ? 12.090 -4.690 -5.126 1.00 42.75 214 THR A CA 1
ATOM 1639 C C . THR A 1 214 ? 13.466 -5.315 -5.169 1.00 42.75 214 THR A C 1
ATOM 1641 O O . THR A 1 214 ? 14.376 -4.972 -4.411 1.00 42.75 214 THR A O 1
ATOM 1644 N N . SER A 1 215 ? 13.606 -6.346 -6.006 1.00 40.09 215 SER A N 1
ATOM 1645 C CA . SER A 1 215 ? 14.909 -6.647 -6.563 1.00 40.09 215 SER A CA 1
ATOM 1646 C C . SER A 1 215 ? 15.468 -5.281 -6.925 1.00 40.09 215 SER A C 1
ATOM 1648 O O . SER A 1 215 ? 14.819 -4.573 -7.696 1.00 40.09 215 SER A O 1
ATOM 1650 N N . HIS A 1 216 ? 16.574 -4.858 -6.311 1.00 41.03 216 HIS A N 1
ATOM 1651 C CA . HIS A 1 216 ? 17.375 -3.803 -6.906 1.00 41.03 216 HIS A CA 1
ATOM 1652 C C . HIS A 1 216 ? 17.671 -4.320 -8.312 1.00 41.03 216 HIS A C 1
ATOM 1654 O O . HIS A 1 216 ? 18.544 -5.170 -8.506 1.00 41.03 216 HIS A O 1
ATOM 1660 N N . ARG A 1 217 ? 16.830 -3.935 -9.274 1.00 52.81 217 ARG A N 1
ATOM 1661 C CA . ARG A 1 217 ? 17.014 -4.239 -10.677 1.00 52.81 217 ARG A CA 1
ATOM 1662 C C . ARG A 1 217 ? 18.193 -3.363 -11.018 1.00 52.81 217 ARG A C 1
ATOM 1664 O O . ARG A 1 217 ? 18.052 -2.158 -11.140 1.00 52.81 217 ARG A O 1
ATOM 1671 N N . SER A 1 218 ? 19.377 -3.973 -10.976 1.00 58.19 218 SER A N 1
ATOM 1672 C CA . SER A 1 218 ? 20.628 -3.316 -11.335 1.00 58.19 218 SER A CA 1
ATOM 1673 C C . SER A 1 218 ? 20.383 -2.489 -12.587 1.00 58.19 218 SER A C 1
ATOM 1675 O O . SER A 1 218 ? 19.867 -3.053 -13.544 1.00 58.19 218 SER A O 1
ATOM 1677 N N . THR A 1 219 ? 20.748 -1.213 -12.547 1.00 70.31 219 THR A N 1
ATOM 1678 C CA . THR A 1 219 ? 20.670 -0.226 -13.634 1.00 70.31 219 THR A CA 1
ATOM 1679 C C . THR A 1 219 ? 21.897 -0.289 -14.542 1.00 70.31 219 THR A C 1
ATOM 1681 O O . THR A 1 219 ? 22.279 0.669 -15.203 1.00 70.31 219 THR A O 1
ATOM 1684 N N . LYS A 1 220 ? 22.611 -1.420 -14.512 1.00 81.19 220 LYS A N 1
ATOM 1685 C CA . LYS A 1 220 ? 23.883 -1.550 -15.208 1.00 81.19 220 LYS A CA 1
ATOM 1686 C C . LYS A 1 220 ? 23.654 -1.418 -16.714 1.00 81.19 220 LYS A C 1
ATOM 1688 O O . LYS A 1 220 ? 22.848 -2.165 -17.278 1.00 81.19 220 LYS A O 1
ATOM 1693 N N . ALA A 1 221 ? 24.429 -0.523 -17.322 1.00 85.44 221 ALA A N 1
ATOM 1694 C CA . ALA A 1 221 ? 24.531 -0.378 -18.764 1.00 85.44 221 ALA A CA 1
ATOM 1695 C C . ALA A 1 221 ? 24.865 -1.719 -19.434 1.00 85.44 221 ALA A C 1
ATOM 1697 O O . ALA A 1 221 ? 25.499 -2.611 -18.844 1.00 85.44 221 ALA A O 1
ATOM 1698 N N . ALA A 1 222 ? 24.419 -1.868 -20.675 1.00 84.69 222 ALA A N 1
ATOM 1699 C CA . ALA A 1 222 ? 24.746 -3.020 -21.489 1.00 84.69 222 ALA A CA 1
ATOM 1700 C C . ALA A 1 222 ? 26.262 -3.118 -21.679 1.00 84.69 222 ALA A C 1
ATOM 1702 O O . ALA A 1 222 ? 26.986 -2.126 -21.732 1.00 84.69 222 ALA A O 1
ATOM 1703 N N . ALA A 1 223 ? 26.755 -4.346 -21.771 1.00 89.12 223 ALA A N 1
ATOM 1704 C CA . ALA A 1 223 ? 28.168 -4.608 -21.987 1.00 89.12 223 ALA A CA 1
ATOM 1705 C C . ALA A 1 223 ? 28.329 -5.671 -23.072 1.00 89.12 223 ALA A C 1
ATOM 1707 O O . ALA A 1 223 ? 27.359 -6.183 -23.629 1.00 89.12 223 ALA A O 1
ATOM 1708 N N . THR A 1 224 ? 29.574 -6.034 -23.361 1.00 90.56 224 THR A N 1
ATOM 1709 C CA . THR A 1 224 ? 29.860 -7.109 -24.311 1.00 90.56 224 THR A CA 1
ATOM 1710 C C . THR A 1 224 ? 29.325 -8.457 -23.807 1.00 90.56 224 THR A C 1
ATOM 1712 O O . THR A 1 224 ? 29.720 -8.976 -22.757 1.00 90.56 224 THR A O 1
ATOM 1715 N N . MET A 1 225 ? 28.422 -9.059 -24.577 1.00 89.50 225 MET A N 1
ATOM 1716 C CA . MET A 1 225 ? 27.830 -10.368 -24.325 1.00 89.50 225 MET A CA 1
ATOM 1717 C C . MET A 1 225 ? 28.759 -11.471 -24.834 1.00 89.50 225 MET A C 1
ATOM 1719 O O . MET A 1 225 ? 28.812 -11.780 -26.022 1.00 89.50 225 MET A O 1
ATOM 1723 N N . ARG A 1 226 ? 29.501 -12.090 -23.911 1.00 87.19 226 ARG A N 1
ATOM 1724 C CA . ARG A 1 226 ? 30.427 -13.192 -24.216 1.00 87.19 226 ARG A CA 1
ATOM 1725 C C . ARG A 1 226 ? 29.777 -14.560 -24.001 1.00 87.19 226 ARG A C 1
ATOM 1727 O O . ARG A 1 226 ? 29.073 -14.769 -23.013 1.00 87.19 226 ARG A O 1
ATOM 1734 N N . GLY A 1 227 ? 30.081 -15.499 -24.896 1.00 89.88 227 GLY A N 1
ATOM 1735 C CA . GLY A 1 227 ? 29.643 -16.895 -24.825 1.00 89.88 227 GLY A CA 1
ATOM 1736 C C . GLY A 1 227 ? 28.444 -17.217 -25.722 1.00 89.88 227 GLY A C 1
ATOM 1737 O O . GLY A 1 227 ? 27.574 -16.377 -25.953 1.00 89.88 227 GLY A O 1
ATOM 1738 N N . ALA A 1 228 ? 28.395 -18.461 -26.209 1.00 91.19 228 ALA A N 1
ATOM 1739 C CA . ALA A 1 228 ? 27.452 -18.905 -27.239 1.00 91.19 228 ALA A CA 1
ATOM 1740 C C . ALA A 1 228 ? 25.978 -18.667 -26.866 1.00 91.19 228 ALA A C 1
ATOM 1742 O O . ALA A 1 228 ? 25.227 -18.121 -27.667 1.00 91.19 228 ALA A O 1
ATOM 1743 N N . ARG A 1 229 ? 25.579 -18.985 -25.626 1.00 94.12 229 ARG A N 1
ATOM 1744 C CA . ARG A 1 229 ? 24.196 -18.783 -25.150 1.00 94.12 229 ARG A CA 1
ATOM 1745 C C . ARG A 1 229 ? 23.784 -17.314 -25.145 1.00 94.12 229 ARG A C 1
ATOM 1747 O O . ARG A 1 229 ? 22.707 -16.971 -25.607 1.00 94.12 229 ARG A O 1
ATOM 1754 N N . LYS A 1 230 ? 24.649 -16.430 -24.650 1.00 93.38 230 LYS A N 1
ATOM 1755 C CA . LYS A 1 230 ? 24.366 -14.990 -24.621 1.00 93.38 230 LYS A CA 1
ATOM 1756 C C . LYS A 1 230 ? 24.289 -14.412 -26.036 1.00 93.38 230 LYS A C 1
ATOM 1758 O O . LYS A 1 230 ? 23.404 -13.613 -26.309 1.00 93.38 230 LYS A O 1
ATOM 1763 N N . LYS A 1 231 ? 25.153 -14.872 -26.945 1.00 93.81 231 LYS A N 1
ATOM 1764 C CA . LYS A 1 231 ? 25.107 -14.496 -28.363 1.00 93.81 231 LYS A CA 1
ATOM 1765 C C . LYS A 1 231 ? 23.824 -14.975 -29.056 1.00 93.81 231 LYS A C 1
ATOM 1767 O O . LYS A 1 231 ? 23.230 -14.214 -29.808 1.00 93.81 231 LYS A O 1
ATOM 1772 N N . ALA A 1 232 ? 23.377 -16.199 -28.777 1.00 94.62 232 ALA A N 1
ATOM 1773 C CA . ALA A 1 232 ? 22.116 -16.725 -29.299 1.00 94.62 232 ALA A CA 1
ATOM 1774 C C . ALA A 1 232 ? 20.902 -15.953 -28.755 1.00 94.62 232 ALA A C 1
ATOM 1776 O O . ALA A 1 232 ? 20.007 -15.608 -29.518 1.00 94.62 232 ALA A O 1
ATOM 1777 N N . ALA A 1 233 ? 20.909 -15.600 -27.466 1.00 96.19 233 ALA A N 1
ATOM 1778 C CA . ALA A 1 233 ? 19.871 -14.751 -26.891 1.00 96.19 233 ALA A CA 1
ATOM 1779 C C . ALA A 1 233 ? 19.849 -13.361 -27.547 1.00 96.19 233 ALA A C 1
ATOM 1781 O O . ALA A 1 233 ? 18.788 -12.903 -27.952 1.00 96.19 233 ALA A O 1
ATOM 1782 N N . TRP A 1 234 ? 21.015 -12.728 -27.727 1.00 97.12 234 TRP A N 1
ATOM 1783 C CA . TRP A 1 234 ? 21.138 -11.471 -28.473 1.00 97.12 234 TRP A CA 1
ATOM 1784 C C . TRP A 1 234 ? 20.547 -11.582 -29.883 1.00 97.12 234 TRP A C 1
ATOM 1786 O O . TRP A 1 234 ? 19.693 -10.777 -30.243 1.00 97.12 234 TRP A O 1
ATOM 1796 N N . ARG A 1 235 ? 20.925 -12.622 -30.642 1.00 96.69 235 ARG A N 1
ATOM 1797 C CA . ARG A 1 235 ? 20.388 -12.886 -31.987 1.00 96.69 235 ARG A CA 1
ATOM 1798 C C . ARG A 1 235 ? 18.865 -12.952 -31.947 1.00 96.69 235 ARG A C 1
ATOM 1800 O O . ARG A 1 235 ? 18.217 -12.292 -32.749 1.00 96.69 235 ARG A O 1
ATOM 1807 N N . ASN A 1 236 ? 18.300 -13.719 -31.018 1.00 97.81 236 ASN A N 1
ATOM 1808 C CA . ASN A 1 236 ? 16.856 -13.901 -30.956 1.00 97.81 236 ASN A CA 1
ATOM 1809 C C . ASN A 1 236 ? 16.123 -12.580 -30.687 1.00 97.81 236 ASN A C 1
ATOM 1811 O O . ASN A 1 236 ? 15.154 -12.272 -31.376 1.00 97.81 236 ASN A O 1
ATOM 1815 N N . MET A 1 237 ? 16.622 -11.767 -29.751 1.00 98.19 237 MET A N 1
ATOM 1816 C CA . MET A 1 237 ? 16.048 -10.446 -29.472 1.00 98.19 237 MET A CA 1
ATOM 1817 C C . MET A 1 237 ? 16.108 -9.527 -30.699 1.00 98.19 237 MET A C 1
ATOM 1819 O O . MET A 1 237 ? 15.102 -8.920 -31.059 1.00 98.19 237 MET A O 1
ATOM 1823 N N . MET A 1 238 ? 17.263 -9.460 -31.368 1.00 98.25 238 MET A N 1
ATOM 1824 C CA . MET A 1 238 ? 17.456 -8.621 -32.555 1.00 98.25 238 MET A CA 1
ATOM 1825 C C . MET A 1 238 ? 16.563 -9.056 -33.718 1.00 98.25 238 MET A C 1
ATOM 1827 O O . MET A 1 238 ? 15.929 -8.219 -34.354 1.00 98.25 238 MET A O 1
ATOM 1831 N N . VAL A 1 239 ? 16.475 -10.363 -33.984 1.00 98.31 239 VAL A N 1
ATOM 1832 C CA . VAL A 1 239 ? 15.613 -10.901 -35.045 1.00 98.31 239 VAL A CA 1
ATOM 1833 C C . VAL A 1 239 ? 14.142 -10.623 -34.742 1.00 98.31 239 VAL A C 1
ATOM 1835 O O . VAL A 1 239 ? 13.416 -10.195 -35.633 1.00 98.31 239 VAL A O 1
ATOM 1838 N N . GLY A 1 240 ? 13.708 -10.800 -33.490 1.00 98.06 240 GLY A N 1
ATOM 1839 C CA . GLY A 1 240 ? 12.342 -10.478 -33.073 1.00 98.06 240 GLY A CA 1
ATOM 1840 C C . GLY A 1 240 ? 11.990 -9.006 -33.294 1.00 98.06 240 GLY A C 1
ATOM 1841 O O . GLY A 1 240 ? 10.959 -8.712 -33.891 1.00 98.06 240 GLY A O 1
ATOM 1842 N N . ALA A 1 241 ? 12.873 -8.092 -32.883 1.00 98.38 241 ALA A N 1
ATOM 1843 C CA . ALA A 1 241 ? 12.670 -6.658 -33.074 1.00 98.38 241 ALA A CA 1
ATOM 1844 C C . ALA A 1 241 ? 12.609 -6.268 -34.554 1.00 98.38 241 ALA A C 1
ATOM 1846 O O . ALA A 1 241 ? 11.666 -5.604 -34.971 1.00 98.38 241 ALA A O 1
ATOM 1847 N N . ILE A 1 242 ? 13.569 -6.727 -35.365 1.00 98.50 242 ILE A N 1
ATOM 1848 C CA . ILE A 1 242 ? 13.605 -6.408 -36.798 1.00 98.50 242 ILE A CA 1
ATOM 1849 C C . ILE A 1 242 ? 12.351 -6.934 -37.500 1.00 98.50 242 ILE A C 1
ATOM 1851 O O . ILE A 1 242 ? 11.714 -6.191 -38.242 1.00 98.50 242 ILE A O 1
ATOM 1855 N N . ASN A 1 243 ? 11.954 -8.179 -37.226 1.00 98.38 243 ASN A N 1
ATOM 1856 C CA . ASN A 1 243 ? 10.726 -8.747 -37.774 1.00 98.38 243 ASN A CA 1
ATOM 1857 C C . ASN A 1 243 ? 9.493 -7.921 -37.391 1.00 98.38 243 ASN A C 1
ATOM 1859 O O . ASN A 1 243 ? 8.674 -7.633 -38.257 1.00 98.38 243 ASN A O 1
ATOM 1863 N N . ALA A 1 244 ? 9.379 -7.508 -36.127 1.00 98.31 244 ALA A N 1
ATOM 1864 C CA . ALA A 1 244 ? 8.270 -6.677 -35.676 1.00 98.31 244 ALA A CA 1
ATOM 1865 C C . ALA A 1 244 ? 8.259 -5.301 -36.362 1.00 98.31 244 ALA A C 1
ATOM 1867 O O . ALA A 1 244 ? 7.195 -4.827 -36.748 1.00 98.31 244 ALA A O 1
ATOM 1868 N N . GLY A 1 245 ? 9.426 -4.682 -36.565 1.00 98.06 245 GLY A N 1
ATOM 1869 C CA . GLY A 1 245 ? 9.548 -3.423 -37.302 1.00 98.06 245 GLY A CA 1
ATOM 1870 C C . GLY A 1 245 ? 9.117 -3.547 -38.767 1.00 98.06 245 GLY A C 1
ATOM 1871 O O . GLY A 1 245 ? 8.422 -2.665 -39.273 1.00 98.06 245 GLY A O 1
ATOM 1872 N N . LEU A 1 246 ? 9.459 -4.662 -39.423 1.00 98.06 246 LEU A N 1
ATOM 1873 C CA . LEU A 1 246 ? 9.007 -4.982 -40.782 1.00 98.06 246 LEU A CA 1
ATOM 1874 C C . LEU A 1 246 ? 7.493 -5.225 -40.839 1.00 98.06 246 LEU A C 1
ATOM 1876 O O . LEU A 1 246 ? 6.816 -4.661 -41.696 1.00 98.06 246 LEU A O 1
ATOM 1880 N N . ASP A 1 247 ? 6.954 -6.024 -39.915 1.00 97.81 247 ASP A N 1
ATOM 1881 C CA . ASP A 1 247 ? 5.523 -6.352 -39.854 1.00 97.81 247 ASP A CA 1
ATOM 1882 C C . ASP A 1 247 ? 4.659 -5.112 -39.594 1.00 97.81 247 ASP A C 1
ATOM 1884 O O . ASP A 1 247 ? 3.580 -4.966 -40.164 1.00 97.81 247 ASP A O 1
ATOM 1888 N N . GLN A 1 248 ? 5.147 -4.200 -38.752 1.00 97.81 248 GLN A N 1
ATOM 1889 C CA . GLN A 1 248 ? 4.486 -2.929 -38.453 1.00 97.81 248 GLN A CA 1
ATOM 1890 C C . GLN A 1 248 ? 4.733 -1.861 -39.527 1.00 97.81 248 GLN A C 1
ATOM 1892 O O . GLN A 1 248 ? 4.186 -0.765 -39.437 1.00 97.81 248 GLN A O 1
ATOM 1897 N N . GLY A 1 249 ? 5.550 -2.160 -40.543 1.00 97.12 249 GLY A N 1
ATOM 1898 C CA . GLY A 1 249 ? 5.862 -1.231 -41.621 1.00 97.12 249 GLY A CA 1
ATOM 1899 C C . GLY A 1 249 ? 6.598 0.022 -41.148 1.00 97.12 249 GLY A C 1
ATOM 1900 O O . GLY A 1 249 ? 6.408 1.078 -41.742 1.00 97.12 249 GLY A O 1
ATOM 1901 N N . ILE A 1 250 ? 7.422 -0.082 -40.100 1.00 97.56 250 ILE A N 1
ATOM 1902 C CA . ILE A 1 250 ? 8.255 1.021 -39.592 1.00 97.56 250 ILE A CA 1
ATOM 1903 C C . ILE A 1 250 ? 9.441 1.280 -40.532 1.00 97.56 250 ILE A C 1
ATOM 1905 O O . ILE A 1 250 ? 9.904 2.411 -40.660 1.00 97.56 250 ILE A O 1
ATOM 1909 N N . PHE A 1 251 ? 9.923 0.241 -41.211 1.00 97.38 251 PHE A N 1
ATOM 1910 C CA . PHE A 1 251 ? 10.967 0.307 -42.234 1.00 97.38 251 PHE A CA 1
ATOM 1911 C C . PHE A 1 251 ? 10.878 -0.888 -43.178 1.00 97.38 251 PHE A C 1
ATOM 1913 O O . PHE A 1 251 ? 10.155 -1.847 -42.905 1.00 97.38 251 PHE A O 1
ATOM 1920 N N . GLY A 1 252 ? 11.623 -0.838 -44.279 1.00 96.69 252 GLY A N 1
ATOM 1921 C CA . GLY A 1 252 ? 11.837 -1.968 -45.179 1.00 96.69 252 GLY A CA 1
ATOM 1922 C C . GLY A 1 252 ? 13.299 -2.395 -45.275 1.00 96.69 252 GLY A C 1
ATOM 1923 O O . GLY A 1 252 ? 14.199 -1.819 -44.661 1.00 96.69 252 GLY A O 1
ATOM 1924 N N . LEU A 1 253 ? 13.530 -3.445 -46.063 1.00 96.00 253 LEU A N 1
ATOM 1925 C CA . LEU A 1 253 ? 14.850 -4.062 -46.238 1.00 96.00 253 LEU A CA 1
ATOM 1926 C C . LEU A 1 253 ? 15.693 -3.436 -47.352 1.00 96.00 253 LEU A C 1
ATOM 1928 O O . LEU A 1 253 ? 16.856 -3.803 -47.495 1.00 96.00 253 LEU A O 1
ATOM 1932 N N . THR A 1 254 ? 15.123 -2.525 -48.137 1.00 93.25 254 THR A N 1
ATOM 1933 C CA . THR A 1 254 ? 15.864 -1.750 -49.134 1.00 93.25 254 THR A CA 1
ATOM 1934 C C . THR A 1 254 ? 16.558 -0.563 -48.478 1.00 93.25 254 THR A C 1
ATOM 1936 O O . THR A 1 254 ? 16.120 -0.084 -47.431 1.00 93.25 254 THR A O 1
ATOM 1939 N N . GLU A 1 255 ? 17.631 -0.084 -49.104 1.00 90.94 255 GLU A N 1
ATOM 1940 C CA . GLU A 1 255 ? 18.291 1.171 -48.730 1.00 90.94 255 GLU A CA 1
ATOM 1941 C C . GLU A 1 255 ? 17.255 2.312 -48.639 1.00 90.94 255 GLU A C 1
ATOM 1943 O O . GLU A 1 255 ? 16.310 2.361 -49.427 1.00 90.94 255 GLU A O 1
ATOM 1948 N N . ASP A 1 256 ? 17.398 3.162 -47.620 1.00 87.19 256 ASP A N 1
ATOM 1949 C CA . ASP A 1 256 ? 16.577 4.351 -47.337 1.00 87.19 256 ASP A CA 1
ATOM 1950 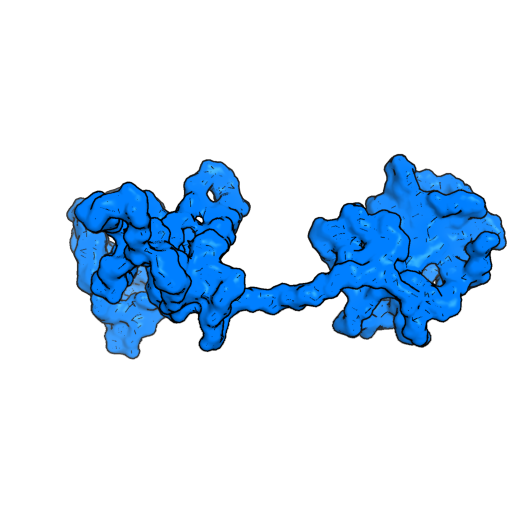C C . ASP A 1 256 ? 15.058 4.153 -47.134 1.00 87.19 256 ASP A C 1
ATOM 1952 O O . ASP A 1 256 ? 14.329 5.132 -46.970 1.00 87.19 256 ASP A O 1
ATOM 1956 N N . ASP A 1 257 ? 14.547 2.916 -47.061 1.00 94.56 257 ASP A N 1
ATOM 1957 C CA . ASP A 1 257 ? 13.130 2.660 -46.741 1.00 94.56 257 ASP A CA 1
ATOM 1958 C C . ASP A 1 257 ? 12.869 2.813 -45.233 1.00 94.56 257 ASP A C 1
ATOM 1960 O O . ASP A 1 257 ? 12.732 1.831 -44.497 1.00 94.56 257 ASP A O 1
ATOM 1964 N N . ASN A 1 258 ? 12.876 4.062 -44.772 1.00 96.00 258 ASN A N 1
ATOM 1965 C CA . ASN A 1 258 ? 12.639 4.484 -43.394 1.00 96.00 258 ASN A CA 1
ATOM 1966 C C . ASN A 1 258 ? 11.257 5.152 -43.322 1.00 96.00 258 ASN A C 1
ATOM 1968 O O . ASN A 1 258 ? 11.006 6.131 -44.023 1.00 96.00 258 ASN A O 1
ATOM 1972 N N . ARG A 1 259 ? 10.344 4.640 -42.488 1.00 96.50 259 ARG A N 1
ATOM 1973 C CA . ARG A 1 259 ? 8.927 5.067 -42.479 1.00 96.50 259 ARG A CA 1
ATOM 1974 C C . ARG A 1 259 ? 8.484 5.689 -41.153 1.00 96.50 259 ARG A C 1
ATOM 1976 O O . ARG A 1 259 ? 7.289 5.847 -40.911 1.00 96.50 259 ARG A O 1
ATOM 1983 N N . TRP A 1 260 ? 9.430 6.044 -40.288 1.00 93.81 260 TRP A N 1
ATOM 1984 C CA . TRP A 1 260 ? 9.172 6.794 -39.058 1.00 93.81 260 TRP A CA 1
ATOM 1985 C C . TRP A 1 260 ? 9.352 8.304 -39.271 1.00 93.81 260 TRP A C 1
ATOM 1987 O O . TRP A 1 260 ? 9.968 8.750 -40.237 1.00 93.81 260 TRP A O 1
ATOM 1997 N N . THR A 1 261 ? 8.817 9.102 -38.348 1.00 88.06 261 THR A N 1
ATOM 1998 C CA . THR A 1 261 ? 8.969 10.564 -38.337 1.00 88.06 261 THR A CA 1
ATOM 1999 C C . THR A 1 261 ? 9.986 10.997 -37.285 1.00 88.06 261 THR A C 1
ATOM 2001 O O . THR A 1 261 ? 9.902 10.543 -36.145 1.00 88.06 261 THR A O 1
ATOM 2004 N N . GLY A 1 262 ? 10.876 11.929 -37.629 1.00 89.69 262 GLY A N 1
ATOM 2005 C CA . GLY A 1 262 ? 11.939 12.401 -36.735 1.00 89.69 262 GLY A CA 1
ATOM 2006 C C . GLY A 1 262 ? 13.202 11.543 -36.824 1.00 89.69 262 GLY A C 1
ATOM 2007 O O . GLY A 1 262 ? 13.426 10.868 -37.826 1.00 89.69 262 GLY A O 1
ATOM 2008 N N . ASP A 1 263 ? 14.021 11.573 -35.775 1.00 90.12 263 ASP A N 1
ATOM 2009 C CA . ASP A 1 263 ? 15.366 10.979 -35.801 1.00 90.12 263 ASP A CA 1
ATOM 2010 C C . ASP A 1 263 ? 15.357 9.444 -35.665 1.00 90.12 263 ASP A C 1
ATOM 2012 O O . ASP A 1 263 ? 16.292 8.764 -36.091 1.00 90.12 263 ASP A O 1
ATOM 2016 N N . HIS A 1 264 ? 14.288 8.875 -35.100 1.00 94.69 264 HIS A N 1
ATOM 2017 C CA . HIS A 1 264 ? 14.174 7.446 -34.804 1.00 94.69 264 HIS A CA 1
ATOM 2018 C C . HIS A 1 264 ? 12.707 6.992 -34.724 1.00 94.69 264 HIS A C 1
ATOM 2020 O O . HIS A 1 264 ? 11.804 7.779 -34.438 1.00 94.69 264 HIS A O 1
ATOM 2026 N N . GLY A 1 265 ? 12.464 5.700 -34.938 1.00 95.62 265 GLY A N 1
ATOM 2027 C CA . GLY A 1 265 ? 11.171 5.044 -34.746 1.00 95.62 265 GLY A CA 1
ATOM 2028 C C . GLY A 1 265 ? 11.160 4.202 -33.473 1.00 95.62 265 GLY A C 1
ATOM 2029 O O . GLY A 1 265 ? 12.026 3.348 -33.296 1.00 95.62 265 GLY A O 1
ATOM 2030 N N . ILE A 1 266 ? 10.173 4.405 -32.595 1.00 97.00 266 ILE A N 1
ATOM 2031 C CA . ILE A 1 266 ? 9.934 3.551 -31.419 1.00 97.00 266 ILE A CA 1
ATOM 2032 C C . ILE A 1 266 ? 8.664 2.743 -31.647 1.00 97.00 266 ILE A C 1
ATOM 2034 O O . ILE A 1 266 ? 7.635 3.300 -32.023 1.00 97.00 266 ILE A O 1
ATOM 2038 N N . TYR A 1 267 ? 8.725 1.441 -31.390 1.00 97.94 267 TYR A N 1
ATOM 2039 C CA . TYR A 1 267 ? 7.585 0.546 -31.547 1.00 97.94 267 TYR A CA 1
ATOM 2040 C C . TYR A 1 267 ? 7.572 -0.543 -30.476 1.00 97.94 267 TYR A C 1
ATOM 2042 O O . TYR A 1 267 ? 8.603 -0.925 -29.917 1.00 97.94 267 TYR A O 1
ATOM 2050 N N . ARG A 1 268 ? 6.371 -1.033 -30.164 1.00 97.81 268 ARG A N 1
ATOM 2051 C CA . ARG A 1 268 ? 6.126 -2.083 -29.168 1.00 97.81 268 ARG A CA 1
ATOM 2052 C C . ARG A 1 268 ? 5.638 -3.342 -29.862 1.00 97.81 268 ARG A C 1
ATOM 2054 O O . ARG A 1 268 ? 4.954 -3.263 -30.878 1.00 97.81 268 ARG A O 1
ATOM 2061 N N . PHE A 1 269 ? 5.994 -4.499 -29.323 1.00 97.94 269 PHE A N 1
ATOM 2062 C CA . PHE A 1 269 ? 5.614 -5.785 -29.896 1.00 97.94 269 PHE A CA 1
ATOM 2063 C C . PHE A 1 269 ? 5.575 -6.881 -28.830 1.00 97.94 269 PHE A C 1
ATOM 2065 O O . PHE A 1 269 ? 6.069 -6.699 -27.715 1.00 97.94 269 PHE A O 1
ATOM 2072 N N . ASP A 1 270 ? 4.957 -8.005 -29.177 1.00 96.06 270 ASP A N 1
ATOM 2073 C CA . ASP A 1 270 ? 4.973 -9.217 -28.365 1.00 96.06 270 ASP A CA 1
ATOM 2074 C C . ASP A 1 270 ? 6.152 -10.104 -28.784 1.00 96.06 270 ASP A C 1
ATOM 2076 O O . ASP A 1 270 ? 6.336 -10.395 -29.967 1.00 96.06 270 ASP A O 1
ATOM 2080 N N . PHE A 1 271 ? 6.968 -10.508 -27.814 1.00 93.81 271 PHE A N 1
ATOM 2081 C CA . PHE A 1 271 ? 8.053 -11.463 -27.994 1.00 93.81 271 PHE A CA 1
ATOM 2082 C C . PHE A 1 271 ? 7.702 -12.746 -27.239 1.00 93.81 271 PHE A C 1
ATOM 2084 O O . PHE A 1 271 ? 8.022 -12.881 -26.057 1.00 93.81 271 PHE A O 1
ATOM 2091 N N . GLU A 1 272 ? 7.020 -13.673 -27.919 1.00 90.06 272 GLU A N 1
ATOM 2092 C CA . GLU A 1 272 ? 6.614 -14.980 -27.372 1.00 90.06 272 GLU A CA 1
ATOM 2093 C C . GLU A 1 272 ? 5.851 -14.851 -26.035 1.00 90.06 272 GLU A C 1
ATOM 2095 O O . GLU A 1 272 ? 6.184 -15.488 -25.030 1.00 90.06 272 GLU A O 1
ATOM 2100 N N . GLY A 1 273 ? 4.845 -13.972 -26.000 1.00 85.38 273 GLY A N 1
ATOM 2101 C CA . GLY A 1 273 ? 4.014 -13.702 -24.825 1.00 85.38 273 GLY A CA 1
ATOM 2102 C C . GLY A 1 273 ? 4.629 -12.736 -23.808 1.00 85.38 273 GLY A C 1
ATOM 2103 O O . GLY A 1 273 ? 4.094 -12.589 -22.706 1.00 85.38 273 GLY A O 1
ATOM 2104 N N . VAL A 1 274 ? 5.759 -12.095 -24.129 1.00 91.00 274 VAL A N 1
ATOM 2105 C CA . VAL A 1 274 ? 6.387 -11.068 -23.287 1.00 91.00 274 VAL A CA 1
ATOM 2106 C C . VAL A 1 274 ? 6.397 -9.731 -24.003 1.00 91.00 274 VAL A C 1
ATOM 2108 O O . VAL A 1 274 ? 6.888 -9.613 -25.123 1.00 91.00 274 VAL A O 1
ATOM 2111 N N . ALA A 1 275 ? 5.933 -8.691 -23.311 1.00 94.31 275 ALA A N 1
ATOM 2112 C CA . ALA A 1 275 ? 5.998 -7.330 -23.821 1.00 94.31 275 ALA A CA 1
ATOM 2113 C C . ALA A 1 275 ? 7.443 -6.930 -24.161 1.00 94.31 275 ALA A C 1
ATOM 2115 O O . ALA A 1 275 ? 8.361 -7.118 -23.354 1.00 94.31 275 ALA A O 1
ATOM 2116 N N . ALA A 1 276 ? 7.628 -6.325 -25.329 1.00 97.88 276 ALA A N 1
ATOM 2117 C CA . ALA A 1 276 ? 8.899 -5.808 -25.802 1.00 97.88 276 ALA A CA 1
ATOM 2118 C C . ALA A 1 276 ? 8.737 -4.413 -26.424 1.00 97.88 276 ALA A C 1
ATOM 2120 O O . ALA A 1 276 ? 7.653 -4.002 -26.850 1.00 97.88 276 ALA A O 1
ATOM 2121 N N . ILE A 1 277 ? 9.839 -3.673 -26.450 1.00 98.38 277 ILE A N 1
ATOM 2122 C CA . ILE A 1 277 ? 9.963 -2.362 -27.082 1.00 98.38 277 ILE A CA 1
ATOM 2123 C C . ILE A 1 277 ? 11.256 -2.322 -27.885 1.00 98.38 277 ILE A C 1
ATOM 2125 O O . ILE A 1 277 ? 12.271 -2.877 -27.462 1.00 98.38 277 ILE A O 1
ATOM 2129 N N . ALA A 1 278 ? 11.224 -1.668 -29.037 1.00 98.44 278 ALA A N 1
ATOM 2130 C CA . ALA A 1 278 ? 12.393 -1.452 -29.862 1.00 98.44 278 ALA A CA 1
ATOM 2131 C C . ALA A 1 278 ? 12.474 -0.007 -30.350 1.00 98.44 278 ALA A C 1
ATOM 2133 O O . ALA A 1 278 ? 11.472 0.700 -30.456 1.00 98.44 278 ALA A O 1
ATOM 2134 N N . CYS A 1 279 ? 13.701 0.408 -30.634 1.00 98.06 279 CYS A N 1
ATOM 2135 C CA . CYS A 1 279 ? 14.038 1.667 -31.268 1.00 98.06 279 CYS A CA 1
ATOM 2136 C C . CYS A 1 279 ? 14.852 1.364 -32.522 1.00 98.06 279 CYS A C 1
ATOM 2138 O O . CYS A 1 279 ? 15.743 0.514 -32.493 1.00 98.06 279 CYS A O 1
ATOM 2140 N N . VAL A 1 280 ? 14.551 2.059 -33.610 1.00 97.62 280 VAL A N 1
ATOM 2141 C CA . VAL A 1 280 ? 15.312 2.010 -34.856 1.00 97.62 280 VAL A CA 1
ATOM 2142 C C . VAL A 1 280 ? 15.691 3.420 -35.270 1.00 97.62 280 VAL A C 1
ATOM 2144 O O . VAL A 1 280 ? 14.880 4.333 -35.156 1.00 97.62 280 VAL A O 1
ATOM 2147 N N . GLN A 1 281 ? 16.914 3.602 -35.738 1.00 96.19 281 GLN A N 1
ATOM 2148 C CA . GLN A 1 281 ? 17.386 4.872 -36.274 1.00 96.19 281 GLN A CA 1
ATOM 2149 C C . GLN A 1 281 ? 18.284 4.622 -37.481 1.00 96.19 281 GLN A C 1
ATOM 2151 O O . GLN A 1 281 ? 18.901 3.559 -37.602 1.00 96.19 281 GLN A O 1
ATOM 2156 N N . ASP A 1 282 ? 18.364 5.614 -38.357 1.00 94.69 282 ASP A N 1
ATOM 2157 C CA . ASP A 1 282 ? 19.288 5.586 -39.483 1.00 94.69 282 ASP A CA 1
ATOM 2158 C C . ASP A 1 282 ? 20.723 5.764 -38.966 1.00 94.69 282 ASP A C 1
ATOM 2160 O O . ASP A 1 282 ? 21.024 6.731 -38.264 1.00 94.69 282 ASP A O 1
ATOM 2164 N N . ALA A 1 283 ? 21.601 4.804 -39.262 1.00 90.12 283 ALA A N 1
ATOM 2165 C CA . ALA A 1 283 ? 23.018 4.866 -38.901 1.00 90.12 283 ALA A CA 1
ATOM 2166 C C . ALA A 1 283 ? 23.888 5.435 -40.040 1.00 90.12 283 ALA A C 1
ATOM 2168 O O . ALA A 1 283 ? 25.103 5.574 -39.883 1.00 90.12 283 ALA A O 1
ATOM 2169 N N . GLY A 1 284 ? 23.274 5.795 -41.170 1.00 87.81 284 GLY A N 1
ATOM 2170 C CA . GLY A 1 284 ? 23.942 6.173 -42.404 1.00 87.81 284 GLY A CA 1
ATOM 2171 C C . GLY A 1 284 ? 24.426 4.960 -43.201 1.00 87.81 284 GLY A C 1
ATOM 2172 O O . GLY A 1 284 ? 24.369 3.818 -42.757 1.00 87.81 284 GLY A O 1
ATOM 2173 N N . TYR A 1 285 ? 24.910 5.214 -44.420 1.00 88.25 285 TYR A N 1
ATOM 2174 C CA . TYR A 1 285 ? 25.489 4.202 -45.321 1.00 88.25 285 TYR A CA 1
ATOM 2175 C C . TYR A 1 285 ? 24.567 3.022 -45.696 1.00 88.25 285 TYR A C 1
ATOM 2177 O O . TYR A 1 285 ? 25.053 2.023 -46.229 1.00 88.25 285 TYR A O 1
ATOM 2185 N N . GLY A 1 286 ? 23.253 3.160 -45.490 1.00 88.38 286 GLY A N 1
ATOM 2186 C CA . GLY A 1 286 ? 22.266 2.103 -45.710 1.00 88.38 286 GLY A CA 1
ATOM 2187 C C . GLY A 1 286 ? 22.074 1.169 -44.508 1.00 88.38 286 GLY A C 1
ATOM 2188 O O . GLY A 1 286 ? 21.407 0.141 -44.638 1.00 88.38 286 GLY A O 1
ATOM 2189 N N . GLU A 1 287 ? 22.624 1.513 -43.342 1.00 93.69 287 GLU A N 1
ATOM 2190 C CA . GLU A 1 287 ? 22.515 0.740 -42.106 1.00 93.69 287 GLU A CA 1
ATOM 2191 C C . GLU A 1 287 ? 21.429 1.286 -41.171 1.00 93.69 287 GLU A C 1
ATOM 2193 O O . GLU A 1 287 ? 21.229 2.493 -41.043 1.00 93.69 287 GLU A O 1
ATOM 2198 N N . LEU A 1 288 ? 20.754 0.386 -40.456 1.00 96.25 288 LEU A N 1
ATOM 2199 C CA . LEU A 1 288 ? 19.871 0.742 -39.345 1.00 96.25 288 LEU A CA 1
ATOM 2200 C C . LEU A 1 288 ? 20.501 0.333 -38.023 1.00 96.25 288 LEU A C 1
ATOM 2202 O O . LEU A 1 288 ? 20.845 -0.836 -37.847 1.00 96.25 288 LEU A O 1
ATOM 2206 N N . ALA A 1 289 ? 20.577 1.253 -37.065 1.00 96.69 289 ALA A N 1
ATOM 2207 C CA . ALA A 1 289 ? 20.850 0.904 -35.677 1.00 96.69 289 ALA A CA 1
ATOM 2208 C C . ALA A 1 289 ? 19.535 0.502 -34.998 1.00 96.69 289 ALA A C 1
ATOM 2210 O O . ALA A 1 289 ? 18.565 1.260 -34.995 1.00 96.69 289 ALA A O 1
ATOM 2211 N N . VAL A 1 290 ? 19.502 -0.708 -34.441 1.00 97.88 290 VAL A N 1
ATOM 2212 C CA . VAL A 1 290 ? 18.326 -1.299 -33.797 1.00 97.88 290 VAL A CA 1
ATOM 2213 C C . VAL A 1 290 ? 18.657 -1.625 -32.349 1.00 97.88 290 VAL A C 1
ATOM 2215 O O . VAL A 1 290 ? 19.634 -2.321 -32.061 1.00 97.88 290 VAL A O 1
ATOM 2218 N N . HIS A 1 291 ? 17.819 -1.149 -31.436 1.00 98.31 291 HIS A N 1
ATOM 2219 C CA . HIS A 1 291 ? 17.873 -1.454 -30.011 1.00 98.31 291 HIS A CA 1
ATOM 2220 C C . HIS A 1 291 ? 16.569 -2.124 -29.594 1.00 98.31 291 HIS A C 1
ATOM 2222 O O . HIS A 1 291 ? 15.496 -1.736 -30.047 1.00 98.31 291 HIS A O 1
ATOM 2228 N N . VAL A 1 292 ? 16.643 -3.111 -28.709 1.00 98.31 292 VAL A N 1
ATOM 2229 C CA . VAL A 1 292 ? 15.479 -3.861 -28.232 1.00 98.31 292 VAL A CA 1
ATOM 2230 C C . VAL A 1 292 ? 15.580 -4.102 -26.739 1.00 98.31 292 VAL A C 1
ATOM 2232 O O . VAL A 1 292 ? 16.653 -4.426 -26.232 1.00 98.31 292 VAL A O 1
ATOM 2235 N N . ALA A 1 293 ? 14.449 -3.989 -26.048 1.00 98.12 293 ALA A N 1
ATOM 2236 C CA . ALA A 1 293 ? 14.287 -4.407 -24.669 1.00 98.12 293 ALA A CA 1
ATOM 2237 C C . ALA A 1 293 ? 13.068 -5.323 -24.506 1.00 98.12 293 ALA A C 1
ATOM 2239 O O . ALA A 1 293 ? 11.979 -5.026 -24.999 1.00 98.12 293 ALA A O 1
ATOM 2240 N N . ILE A 1 294 ? 13.249 -6.427 -23.780 1.00 97.25 294 ILE A N 1
ATOM 2241 C CA . ILE A 1 294 ? 12.190 -7.383 -23.428 1.00 97.25 294 ILE A CA 1
ATOM 2242 C C . ILE A 1 294 ? 11.877 -7.240 -21.943 1.00 97.25 294 ILE A C 1
ATOM 2244 O O . ILE A 1 294 ? 12.782 -7.059 -21.122 1.00 97.25 294 ILE A O 1
ATOM 2248 N N . SER A 1 295 ? 10.589 -7.335 -21.601 1.00 94.75 295 SER A N 1
ATOM 2249 C CA . SER A 1 295 ? 10.059 -6.997 -20.282 1.00 94.75 295 SER A CA 1
ATOM 2250 C C . SER A 1 295 ? 10.493 -5.572 -19.896 1.00 94.75 295 SER A C 1
ATOM 2252 O O . SER A 1 295 ? 11.305 -5.401 -18.974 1.00 94.75 295 SER A O 1
ATOM 2254 N N . PRO A 1 296 ? 10.015 -4.556 -20.646 1.00 92.50 296 PRO A N 1
ATOM 2255 C CA . PRO A 1 296 ? 10.458 -3.178 -20.501 1.00 92.50 296 PRO A CA 1
ATOM 2256 C C . PRO A 1 296 ? 10.168 -2.619 -19.109 1.00 92.50 296 PRO A C 1
ATOM 2258 O O . PRO A 1 296 ? 9.199 -3.002 -18.451 1.00 92.50 296 PRO A O 1
ATOM 2261 N N . THR A 1 297 ? 11.009 -1.688 -18.664 1.00 88.62 297 THR A N 1
ATOM 2262 C CA . THR A 1 297 ? 10.736 -0.899 -17.456 1.00 88.62 297 THR A CA 1
ATOM 2263 C C . THR A 1 297 ? 9.721 0.214 -17.750 1.00 88.62 297 THR A C 1
ATOM 2265 O O . THR A 1 297 ? 9.420 0.518 -18.905 1.00 88.62 297 THR A O 1
ATOM 2268 N N . ASN A 1 298 ? 9.231 0.886 -16.706 1.00 84.25 298 ASN A N 1
ATOM 2269 C CA . ASN A 1 298 ? 8.379 2.070 -16.874 1.00 84.25 298 ASN A CA 1
ATOM 2270 C C . ASN A 1 298 ? 9.108 3.252 -17.541 1.00 84.25 298 ASN A C 1
ATOM 2272 O O . ASN A 1 298 ? 8.444 4.147 -18.044 1.00 84.25 298 ASN A O 1
ATOM 2276 N N . GLN A 1 299 ? 10.446 3.255 -17.544 1.00 84.38 299 GLN A N 1
ATOM 2277 C CA . GLN A 1 299 ? 11.280 4.291 -18.169 1.00 84.38 299 GLN A CA 1
ATOM 2278 C C . GLN A 1 299 ? 11.823 3.843 -19.537 1.00 84.38 299 GLN A C 1
ATOM 2280 O O . GLN A 1 299 ? 12.673 4.507 -20.122 1.00 84.38 299 GLN A O 1
ATOM 2285 N N . ALA A 1 300 ? 11.382 2.694 -20.059 1.00 88.06 300 ALA A N 1
ATOM 2286 C CA . ALA A 1 300 ? 12.012 2.085 -21.225 1.00 88.06 300 ALA A CA 1
ATOM 2287 C C . ALA A 1 300 ? 12.042 2.999 -22.459 1.00 88.06 300 ALA A C 1
ATOM 2289 O O . ALA A 1 300 ? 13.039 3.004 -23.170 1.00 88.06 300 ALA A O 1
ATOM 2290 N N . GLU A 1 301 ? 10.996 3.793 -22.698 1.00 90.00 301 GLU A N 1
ATOM 2291 C CA . GLU A 1 301 ? 10.942 4.737 -23.828 1.00 90.00 301 GLU A CA 1
ATOM 2292 C C . GLU A 1 301 ? 11.998 5.846 -23.758 1.00 90.00 301 GLU A C 1
ATOM 2294 O O . GLU A 1 301 ? 12.478 6.295 -24.804 1.00 90.00 301 GLU A O 1
ATOM 2299 N N . ASP A 1 302 ? 12.399 6.241 -22.549 1.00 88.50 302 ASP A N 1
ATOM 2300 C CA . ASP A 1 302 ? 13.422 7.265 -22.333 1.00 88.50 302 ASP A CA 1
ATOM 2301 C C . ASP A 1 302 ? 14.822 6.712 -22.628 1.00 88.50 302 ASP A C 1
ATOM 2303 O O . ASP A 1 302 ? 15.677 7.411 -23.173 1.00 88.50 302 ASP A O 1
ATOM 2307 N N . PHE A 1 303 ? 15.049 5.432 -22.316 1.00 91.50 303 PHE A N 1
ATOM 2308 C CA . PHE A 1 303 ? 16.369 4.808 -22.394 1.00 91.50 303 PHE A CA 1
ATOM 2309 C C . PHE A 1 303 ? 16.616 3.984 -23.658 1.00 91.50 303 PHE A C 1
ATOM 2311 O O . PHE A 1 303 ? 17.770 3.846 -24.050 1.00 91.50 303 PHE A O 1
ATOM 2318 N N . ILE A 1 304 ? 15.586 3.455 -24.330 1.00 95.06 304 ILE A N 1
ATOM 2319 C CA . ILE A 1 304 ? 15.730 2.518 -25.467 1.00 95.06 304 ILE A CA 1
ATOM 2320 C C . ILE A 1 304 ? 16.544 3.089 -26.643 1.00 95.06 304 ILE A C 1
ATOM 2322 O O . ILE A 1 304 ? 17.060 2.345 -27.473 1.00 95.06 304 ILE A O 1
ATOM 2326 N N . ARG A 1 305 ? 16.705 4.413 -26.704 1.00 93.06 305 ARG A N 1
ATOM 2327 C CA . ARG A 1 305 ? 17.506 5.119 -27.714 1.00 93.06 305 ARG A CA 1
ATOM 2328 C C . ARG A 1 305 ? 19.011 4.984 -27.481 1.00 93.06 305 ARG A C 1
ATOM 2330 O O . ARG A 1 305 ? 19.782 5.092 -28.426 1.00 93.06 305 ARG A O 1
ATOM 2337 N N . ALA A 1 306 ? 19.444 4.738 -26.247 1.00 91.44 306 ALA A N 1
ATOM 2338 C CA . ALA A 1 306 ? 20.855 4.575 -25.930 1.00 91.44 306 ALA A CA 1
ATOM 2339 C C . ALA A 1 306 ? 21.354 3.192 -26.374 1.00 91.44 306 ALA A C 1
ATOM 2341 O O . ALA A 1 306 ? 20.766 2.163 -26.034 1.00 91.44 306 ALA A O 1
ATOM 2342 N N . SER A 1 307 ? 22.486 3.152 -27.079 1.00 90.00 307 SER A N 1
ATOM 2343 C CA . SER A 1 307 ? 23.102 1.903 -27.556 1.00 90.00 307 SER A CA 1
ATOM 2344 C C . SER A 1 307 ? 23.537 0.961 -26.427 1.00 90.00 307 SER A C 1
ATOM 2346 O O . SER A 1 307 ? 23.776 -0.225 -26.664 1.00 90.00 307 SER A O 1
ATOM 2348 N N . ASP A 1 308 ? 23.649 1.476 -25.204 1.00 91.19 308 ASP A N 1
ATOM 2349 C CA . ASP A 1 308 ? 24.068 0.774 -23.996 1.00 91.19 308 ASP A CA 1
ATOM 2350 C C . ASP A 1 308 ? 23.019 0.807 -22.867 1.00 91.19 308 ASP A C 1
ATOM 2352 O O . ASP A 1 308 ? 23.355 0.518 -21.718 1.00 91.19 308 ASP A O 1
ATOM 2356 N N . ALA A 1 309 ? 21.746 1.085 -23.179 1.00 91.50 309 ALA A N 1
ATOM 2357 C CA . ALA A 1 309 ? 20.673 1.271 -22.193 1.00 91.50 309 ALA A CA 1
ATOM 2358 C C . ALA A 1 309 ? 20.587 0.155 -21.136 1.00 91.50 309 ALA A C 1
ATOM 2360 O O . ALA A 1 309 ? 20.316 0.393 -19.957 1.00 91.50 309 ALA A O 1
ATOM 2361 N N . GLY A 1 310 ? 20.841 -1.087 -21.552 1.00 93.50 310 GLY A N 1
ATOM 2362 C CA . GLY A 1 310 ? 20.949 -2.219 -20.646 1.00 93.50 310 GLY A CA 1
ATOM 2363 C C . GLY A 1 310 ? 19.686 -2.405 -19.812 1.00 93.50 310 GLY A C 1
ATOM 2364 O O . GLY A 1 310 ? 18.575 -2.473 -20.332 1.00 93.50 310 GLY A O 1
ATOM 2365 N N . PHE A 1 311 ? 19.860 -2.510 -18.496 1.00 92.88 311 PHE A N 1
ATOM 2366 C CA . PHE A 1 311 ? 18.744 -2.804 -17.600 1.00 92.88 311 PHE A CA 1
ATOM 2367 C C . PHE A 1 311 ? 17.821 -1.620 -17.281 1.00 92.88 311 PHE A C 1
ATOM 2369 O O . PHE A 1 311 ? 16.792 -1.837 -16.638 1.00 92.88 311 PHE A O 1
ATOM 2376 N N . GLU A 1 312 ? 18.156 -0.403 -17.720 1.00 90.88 312 GLU A N 1
ATOM 2377 C CA . GLU A 1 312 ? 17.230 0.736 -17.655 1.00 90.88 312 GLU A CA 1
ATOM 2378 C C . GLU A 1 312 ? 16.095 0.584 -18.675 1.00 90.88 312 GLU A C 1
ATOM 2380 O O . GLU A 1 312 ? 14.951 0.937 -18.393 1.00 90.88 312 GLU A O 1
ATOM 2385 N N . ALA A 1 313 ? 16.376 -0.028 -19.832 1.00 91.62 313 ALA A N 1
ATOM 2386 C CA . ALA A 1 313 ? 15.371 -0.262 -20.864 1.00 91.62 313 ALA A CA 1
ATOM 2387 C C . ALA A 1 313 ? 14.502 -1.504 -20.591 1.00 91.62 313 ALA A C 1
ATOM 2389 O O . ALA A 1 313 ? 13.302 -1.486 -20.856 1.00 91.62 313 ALA A O 1
ATOM 2390 N N . GLY A 1 314 ? 15.057 -2.580 -20.026 1.00 93.06 314 GLY A N 1
ATOM 2391 C CA . GLY A 1 314 ? 14.291 -3.794 -19.717 1.00 93.06 314 GLY A CA 1
ATOM 2392 C C . GLY A 1 314 ? 15.107 -4.883 -19.030 1.00 93.06 314 GLY A C 1
ATOM 2393 O O . GLY A 1 314 ? 16.307 -4.748 -18.813 1.00 93.06 314 GLY A O 1
ATOM 2394 N N . ASP A 1 315 ? 14.465 -5.994 -18.672 1.00 93.44 315 ASP A N 1
ATOM 2395 C CA . ASP A 1 315 ? 15.153 -7.125 -18.028 1.00 93.44 315 ASP A CA 1
ATOM 2396 C C . ASP A 1 315 ? 16.055 -7.921 -18.996 1.00 93.44 315 ASP A C 1
ATOM 2398 O O . ASP A 1 315 ? 16.948 -8.665 -18.563 1.00 93.44 315 ASP A O 1
ATOM 2402 N N . ALA A 1 316 ? 15.888 -7.715 -20.299 1.00 96.19 316 ALA A N 1
ATOM 2403 C CA . ALA A 1 316 ? 16.877 -8.036 -21.315 1.00 96.19 316 ALA A CA 1
ATOM 2404 C C . ALA A 1 316 ? 16.950 -6.908 -22.348 1.00 96.19 316 ALA A C 1
ATOM 2406 O O . ALA A 1 316 ? 15.924 -6.323 -22.684 1.00 96.19 316 ALA A O 1
ATOM 2407 N N . PHE A 1 317 ? 18.152 -6.622 -22.838 1.00 97.88 317 PHE A N 1
ATOM 2408 C CA . PHE A 1 317 ? 18.435 -5.583 -23.818 1.00 97.88 317 PHE A CA 1
ATOM 2409 C C . PHE A 1 317 ? 19.476 -6.062 -24.833 1.00 97.88 317 PHE A C 1
ATOM 2411 O O . PHE A 1 317 ? 20.445 -6.739 -24.469 1.00 97.88 317 PHE A O 1
ATOM 2418 N N . ALA A 1 318 ? 19.314 -5.666 -26.091 1.00 97.69 318 ALA A N 1
ATOM 2419 C CA . ALA A 1 318 ? 20.297 -5.862 -27.148 1.00 97.69 318 ALA A CA 1
ATOM 2420 C C . ALA A 1 318 ? 20.355 -4.654 -28.083 1.00 97.69 318 ALA A C 1
ATOM 2422 O O . ALA A 1 318 ? 19.341 -4.009 -28.340 1.00 97.69 318 ALA A O 1
ATOM 2423 N N . SER A 1 319 ? 21.547 -4.391 -28.612 1.00 97.12 319 SER A N 1
ATOM 2424 C CA . SER A 1 319 ? 21.775 -3.407 -29.666 1.00 97.12 319 SER A CA 1
ATOM 2425 C C . SER A 1 319 ? 22.617 -3.999 -30.795 1.00 97.12 319 SER A C 1
ATOM 2427 O O . SER A 1 319 ? 23.429 -4.909 -30.584 1.00 97.12 319 SER A O 1
ATOM 2429 N N . GLY A 1 320 ? 22.398 -3.509 -32.012 1.00 95.69 320 GLY A 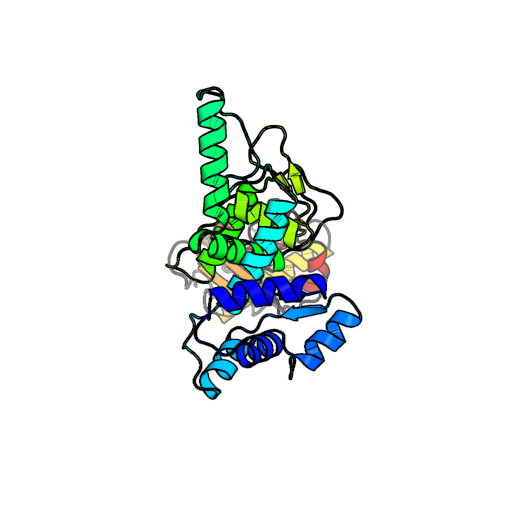N 1
ATOM 2430 C CA . GLY A 1 320 ? 23.133 -3.936 -33.196 1.00 95.69 320 GLY A CA 1
ATOM 2431 C C . GLY A 1 320 ? 22.709 -3.193 -34.456 1.00 95.69 320 GLY A C 1
ATOM 2432 O O . GLY A 1 320 ? 21.864 -2.303 -34.405 1.00 95.69 320 GLY A O 1
ATOM 2433 N N . TRP A 1 321 ? 23.294 -3.594 -35.583 1.00 95.88 321 TRP A N 1
ATOM 2434 C CA . TRP A 1 321 ? 23.100 -2.937 -36.873 1.00 95.88 321 TRP A CA 1
ATOM 2435 C C . TRP A 1 321 ? 22.539 -3.902 -37.914 1.00 95.88 321 TRP A C 1
ATOM 2437 O O . TRP A 1 321 ? 22.962 -5.059 -37.991 1.00 95.88 321 TRP A O 1
ATOM 2447 N N . LEU A 1 322 ? 21.594 -3.425 -38.718 1.00 96.56 322 LEU A N 1
ATOM 2448 C CA . LEU A 1 322 ? 21.054 -4.111 -39.888 1.00 96.56 322 LEU A CA 1
ATOM 2449 C C . LEU A 1 322 ? 21.607 -3.434 -41.145 1.00 96.56 322 LEU A C 1
ATOM 2451 O O . LEU A 1 322 ? 21.284 -2.283 -41.417 1.00 96.56 322 LEU A O 1
ATOM 2455 N N . GLU A 1 323 ? 22.419 -4.159 -41.906 1.00 95.62 323 GLU A N 1
ATOM 2456 C CA . GLU A 1 323 ? 22.907 -3.731 -43.220 1.00 95.62 323 GLU A CA 1
ATOM 2457 C C . GLU A 1 323 ? 21.823 -3.974 -44.274 1.00 95.62 323 GLU A C 1
ATOM 2459 O O . GLU A 1 323 ? 21.181 -5.030 -44.249 1.00 95.62 323 GLU A O 1
ATOM 2464 N N . ARG A 1 324 ? 21.614 -3.016 -45.188 1.00 94.94 324 ARG A N 1
ATOM 2465 C CA . ARG A 1 324 ? 20.609 -3.121 -46.265 1.00 94.94 324 ARG A CA 1
ATOM 2466 C C . ARG A 1 324 ? 21.138 -2.823 -47.667 1.00 94.94 324 ARG A C 1
ATOM 2468 O O . ARG A 1 324 ? 20.451 -3.121 -48.641 1.00 94.94 324 ARG A O 1
ATOM 2475 N N . ARG A 1 325 ? 22.335 -2.248 -47.805 1.00 92.62 325 ARG A N 1
ATOM 2476 C CA . ARG A 1 325 ? 22.861 -1.751 -49.083 1.00 92.62 325 ARG A CA 1
ATOM 2477 C C . ARG A 1 325 ? 23.633 -2.814 -49.856 1.00 92.62 325 ARG A C 1
ATOM 2479 O O . ARG A 1 325 ? 23.399 -3.027 -51.041 1.00 92.62 325 ARG A O 1
ATOM 2486 N N . ARG A 1 326 ? 24.594 -3.481 -49.216 1.00 87.00 326 ARG A N 1
ATOM 2487 C CA . ARG A 1 326 ? 25.463 -4.503 -49.843 1.00 87.00 326 ARG A CA 1
ATOM 2488 C C . ARG A 1 326 ? 24.877 -5.914 -49.779 1.00 87.00 326 ARG A C 1
ATOM 2490 O O . ARG A 1 326 ? 25.504 -6.876 -50.218 1.00 87.00 326 ARG A O 1
ATOM 2497 N N . GLY A 1 327 ? 23.687 -6.013 -49.209 1.00 85.88 327 GLY A N 1
ATOM 2498 C CA . GLY A 1 327 ? 22.918 -7.207 -48.906 1.00 85.88 327 GLY A CA 1
ATOM 2499 C C . GLY A 1 327 ? 22.148 -6.960 -47.614 1.00 85.88 327 GLY A C 1
ATOM 2500 O O . GLY A 1 327 ? 22.361 -5.950 -46.951 1.00 85.88 327 GLY A O 1
ATOM 2501 N N . THR A 1 328 ? 21.241 -7.867 -47.265 1.00 93.44 328 THR A N 1
ATOM 2502 C CA . THR A 1 328 ? 20.374 -7.673 -46.100 1.00 93.44 328 THR A CA 1
ATOM 2503 C C . THR A 1 328 ? 20.753 -8.654 -45.001 1.00 93.44 328 THR A C 1
ATOM 2505 O O . THR A 1 328 ? 20.457 -9.850 -45.093 1.00 93.44 328 THR A O 1
ATOM 2508 N N . TRP A 1 329 ? 21.444 -8.176 -43.963 1.00 96.06 329 TRP A N 1
ATOM 2509 C CA . TRP A 1 329 ? 21.850 -9.023 -42.839 1.00 96.06 329 TRP A CA 1
ATOM 2510 C C . TRP A 1 329 ? 22.004 -8.270 -41.520 1.00 96.06 329 TRP A C 1
ATOM 2512 O O . TRP A 1 329 ? 22.395 -7.105 -41.469 1.00 96.06 329 TRP A O 1
ATOM 2522 N N . LEU A 1 330 ? 21.771 -8.990 -40.424 1.00 95.94 330 LEU A N 1
ATOM 2523 C CA . LEU A 1 330 ? 22.108 -8.549 -39.078 1.00 95.94 330 LEU A CA 1
ATOM 2524 C C . LEU A 1 330 ? 23.626 -8.640 -38.868 1.00 95.94 330 LEU A C 1
ATOM 2526 O O . LEU A 1 330 ? 24.221 -9.727 -38.871 1.00 95.94 330 LEU A O 1
ATOM 2530 N N . GLN A 1 331 ? 24.271 -7.495 -38.668 1.00 93.44 331 GLN A N 1
ATOM 2531 C CA . GLN A 1 331 ? 25.707 -7.434 -38.435 1.00 93.44 331 GLN A CA 1
ATOM 2532 C C . GLN A 1 331 ? 26.056 -8.060 -37.087 1.00 93.44 331 GLN A C 1
ATOM 2534 O O . GLN A 1 331 ? 25.577 -7.643 -36.033 1.00 93.44 331 GLN A O 1
ATOM 2539 N N . THR A 1 332 ? 26.916 -9.078 -37.110 1.00 87.25 332 THR A N 1
ATOM 2540 C CA . THR A 1 332 ? 27.226 -9.870 -35.918 1.00 87.25 332 THR A CA 1
ATOM 2541 C C . THR A 1 332 ? 28.688 -9.713 -35.525 1.00 87.25 332 THR A C 1
ATOM 2543 O O . THR A 1 332 ? 29.587 -10.169 -36.230 1.00 87.25 332 THR A O 1
ATOM 2546 N N . SER A 1 333 ? 28.940 -9.131 -34.351 1.00 83.25 333 SER A N 1
ATOM 2547 C CA . SER A 1 333 ? 30.285 -9.072 -33.772 1.00 83.25 333 SER A CA 1
ATOM 2548 C C . SER A 1 333 ? 30.609 -10.325 -32.939 1.00 83.25 333 SER A C 1
ATOM 2550 O O . SER A 1 333 ? 29.740 -11.131 -32.580 1.00 83.25 333 SER A O 1
ATOM 2552 N N . GLY A 1 334 ? 31.892 -10.521 -32.616 1.00 80.56 334 GLY A N 1
ATOM 2553 C CA . GLY A 1 334 ? 32.333 -11.601 -31.723 1.00 80.56 334 GLY A CA 1
ATOM 2554 C C . GLY A 1 334 ? 31.828 -11.450 -30.281 1.00 80.56 334 GLY A C 1
ATOM 2555 O O . GLY A 1 334 ? 31.772 -12.435 -29.543 1.00 80.56 334 GLY A O 1
ATOM 2556 N N . ALA A 1 335 ? 31.441 -10.236 -29.887 1.00 85.50 335 ALA A N 1
ATOM 2557 C CA . ALA A 1 335 ? 30.927 -9.917 -28.564 1.00 85.50 335 ALA A CA 1
ATOM 2558 C C . ALA A 1 335 ? 29.883 -8.790 -28.683 1.00 85.50 335 ALA A C 1
ATOM 2560 O O . ALA A 1 335 ? 30.226 -7.625 -28.469 1.00 85.50 335 ALA A O 1
ATOM 2561 N N . PRO A 1 336 ? 28.636 -9.115 -29.073 1.00 91.94 336 PRO A N 1
ATOM 2562 C CA . PRO A 1 336 ? 27.600 -8.110 -29.292 1.00 91.94 336 PRO A CA 1
ATOM 2563 C C . PRO A 1 336 ? 27.244 -7.374 -27.998 1.00 91.94 336 PRO A C 1
ATOM 2565 O O . PRO A 1 336 ? 27.494 -7.878 -26.900 1.00 91.94 336 PRO A O 1
ATOM 2568 N N . VAL A 1 337 ? 26.673 -6.177 -28.115 1.00 95.00 337 VAL A N 1
ATOM 2569 C CA . VAL A 1 337 ? 26.296 -5.360 -26.958 1.00 95.00 337 VAL A CA 1
ATOM 2570 C C . VAL A 1 337 ? 24.907 -5.766 -26.472 1.00 95.00 337 VAL A C 1
ATOM 2572 O O . VAL A 1 337 ? 23.959 -5.891 -27.246 1.00 95.00 337 VAL A O 1
ATOM 2575 N N . GLY A 1 338 ? 24.792 -5.996 -25.167 1.00 95.56 338 GLY A N 1
ATOM 2576 C CA . GLY A 1 338 ? 23.513 -6.289 -24.540 1.00 95.56 338 GLY A CA 1
ATOM 2577 C C . GLY A 1 338 ? 23.623 -6.634 -23.059 1.00 95.56 338 GLY A C 1
ATOM 2578 O O . GLY A 1 338 ? 24.702 -6.699 -22.461 1.00 95.56 338 GLY A O 1
ATOM 2579 N N . SER A 1 339 ? 22.474 -6.867 -22.446 1.00 95.25 339 SER A N 1
ATOM 2580 C CA . SER A 1 339 ? 22.346 -7.369 -21.085 1.00 95.25 339 SER A CA 1
ATOM 2581 C C . SER A 1 339 ? 21.162 -8.325 -21.016 1.00 95.25 339 SER A C 1
ATOM 2583 O O . SER A 1 339 ? 20.176 -8.187 -21.726 1.00 95.25 339 SER A O 1
ATOM 2585 N N . VAL A 1 340 ? 21.256 -9.351 -20.178 1.00 93.69 340 VAL A N 1
ATOM 2586 C CA . VAL A 1 340 ? 20.155 -10.298 -19.983 1.00 93.69 340 VAL A CA 1
ATOM 2587 C C . VAL A 1 340 ? 20.189 -10.780 -18.549 1.00 93.69 340 VAL A C 1
ATOM 2589 O O . VAL A 1 340 ? 21.236 -11.223 -18.057 1.00 93.69 340 VAL A O 1
ATOM 2592 N N . ARG A 1 341 ? 19.065 -10.661 -17.841 1.00 89.00 341 ARG A N 1
ATOM 2593 C CA . ARG A 1 341 ? 18.929 -11.281 -16.523 1.00 89.00 341 ARG A CA 1
ATOM 2594 C C . ARG A 1 341 ? 18.889 -12.793 -16.692 1.00 89.00 341 ARG A C 1
ATOM 2596 O O . ARG A 1 341 ? 18.213 -13.306 -17.575 1.00 89.00 341 ARG A O 1
ATOM 2603 N N . THR A 1 342 ? 19.569 -13.512 -15.801 1.00 86.31 342 THR A N 1
ATOM 2604 C CA . THR A 1 342 ? 19.634 -14.982 -15.839 1.00 86.31 342 THR A CA 1
ATOM 2605 C C . THR A 1 342 ? 18.248 -15.624 -15.918 1.00 86.31 342 THR A C 1
ATOM 2607 O O . THR A 1 342 ? 18.072 -16.572 -16.668 1.00 86.31 342 THR A O 1
ATOM 2610 N N . ALA A 1 343 ? 17.260 -15.058 -15.216 1.00 85.75 343 ALA A N 1
ATOM 2611 C CA . ALA A 1 343 ? 15.882 -15.549 -15.205 1.00 85.75 343 ALA A CA 1
ATOM 2612 C C . ALA A 1 343 ? 15.173 -15.494 -16.573 1.00 85.75 343 ALA A C 1
ATOM 2614 O O . ALA A 1 343 ? 14.243 -16.257 -16.789 1.00 85.75 343 ALA A O 1
ATOM 2615 N N . MET A 1 344 ? 15.607 -14.623 -17.491 1.00 88.12 344 MET A N 1
ATOM 2616 C CA . MET A 1 344 ? 15.016 -14.498 -18.831 1.00 88.12 344 MET A CA 1
ATOM 2617 C C . MET A 1 344 ? 15.803 -15.224 -19.917 1.00 88.12 344 MET A C 1
ATOM 2619 O O . MET A 1 344 ? 15.304 -15.395 -21.026 1.00 88.12 344 MET A O 1
ATOM 2623 N N . LEU A 1 345 ? 17.041 -15.632 -19.628 1.00 92.94 345 LEU A N 1
ATOM 2624 C CA . LEU A 1 345 ? 17.935 -16.173 -20.646 1.00 92.94 345 LEU A CA 1
ATOM 2625 C C . LEU A 1 345 ? 17.336 -17.408 -21.328 1.00 92.94 345 LEU A C 1
ATOM 2627 O O . LEU A 1 345 ? 17.381 -17.503 -22.550 1.00 92.94 345 LEU A O 1
ATOM 2631 N N . ASP A 1 346 ? 16.764 -18.326 -20.552 1.00 91.50 346 ASP A N 1
ATOM 2632 C CA . ASP A 1 346 ? 16.217 -19.575 -21.089 1.00 91.50 346 ASP A CA 1
ATOM 2633 C C . ASP A 1 346 ? 14.947 -19.344 -21.908 1.00 91.50 346 ASP A C 1
ATOM 2635 O O . ASP A 1 346 ? 14.783 -19.954 -22.961 1.00 91.50 346 ASP A O 1
ATOM 2639 N N . GLN A 1 347 ? 14.106 -18.397 -21.488 1.00 91.56 347 GLN A N 1
ATOM 2640 C CA . GLN A 1 347 ? 12.920 -18.004 -22.242 1.00 91.56 347 GLN A CA 1
ATOM 2641 C C . GLN A 1 347 ? 13.292 -17.383 -23.595 1.00 91.56 347 GLN A C 1
ATOM 2643 O O . GLN A 1 347 ? 12.743 -17.765 -24.623 1.00 91.56 347 GLN A O 1
ATOM 2648 N N . ILE A 1 348 ? 14.274 -16.476 -23.620 1.00 95.69 348 ILE A N 1
ATOM 2649 C CA . ILE A 1 348 ? 14.729 -15.833 -24.863 1.00 95.69 348 ILE A CA 1
ATOM 2650 C C . ILE A 1 348 ? 15.398 -16.848 -25.798 1.00 95.69 348 ILE A C 1
ATOM 2652 O O . ILE A 1 348 ? 15.244 -16.769 -27.015 1.00 95.69 348 ILE A O 1
ATOM 2656 N N . LEU A 1 349 ? 16.137 -17.815 -25.249 1.00 95.50 349 LEU A N 1
ATOM 2657 C CA . LEU A 1 349 ? 16.755 -18.888 -26.031 1.00 95.50 349 LEU A CA 1
ATOM 2658 C C . LEU A 1 349 ? 15.728 -19.837 -26.655 1.00 95.50 349 LEU A C 1
ATOM 2660 O O . LEU A 1 349 ? 15.979 -20.346 -27.743 1.00 95.50 349 LEU A O 1
ATOM 2664 N N . ALA A 1 350 ? 14.605 -20.070 -25.977 1.00 92.69 350 ALA A N 1
ATOM 2665 C CA . ALA A 1 350 ? 13.535 -20.934 -26.466 1.00 92.69 350 ALA A CA 1
ATOM 2666 C C . ALA A 1 350 ? 12.698 -20.296 -27.590 1.00 92.69 350 ALA A C 1
ATOM 2668 O O . ALA A 1 350 ? 11.997 -21.020 -28.294 1.00 92.69 350 ALA A O 1
ATOM 2669 N N . ALA A 1 351 ? 12.781 -18.973 -27.775 1.00 92.44 351 ALA A N 1
ATOM 2670 C CA . ALA A 1 351 ? 12.028 -18.254 -28.797 1.00 92.44 351 ALA A CA 1
ATOM 2671 C C . ALA A 1 351 ? 12.382 -18.738 -30.215 1.00 92.44 351 ALA A C 1
ATOM 2673 O O . ALA A 1 351 ? 13.549 -18.711 -30.627 1.00 92.44 351 ALA A O 1
ATOM 2674 N N . GLN A 1 352 ? 11.368 -19.146 -30.981 1.00 88.44 352 GLN A N 1
ATOM 2675 C CA . GLN A 1 352 ? 11.535 -19.633 -32.351 1.00 88.44 352 GLN A CA 1
ATOM 2676 C C . GLN A 1 352 ? 11.447 -18.482 -33.351 1.00 88.44 352 GLN A C 1
ATOM 2678 O O . GLN A 1 352 ? 10.462 -18.303 -34.061 1.00 88.44 352 GLN A O 1
ATOM 2683 N N . VAL A 1 353 ? 12.518 -17.696 -33.430 1.00 92.00 353 VAL A N 1
ATOM 2684 C CA . VAL A 1 353 ? 12.575 -16.529 -34.316 1.00 92.00 353 VAL A CA 1
ATOM 2685 C C . VAL A 1 353 ? 13.398 -16.804 -35.576 1.00 92.00 353 VAL A C 1
ATOM 2687 O O . VAL A 1 353 ? 14.581 -17.170 -35.517 1.00 92.00 353 VAL A O 1
ATOM 2690 N N . THR A 1 354 ? 12.755 -16.598 -36.728 1.00 94.75 354 THR A N 1
ATOM 2691 C CA . THR A 1 354 ? 13.342 -16.753 -38.068 1.00 94.75 354 THR A CA 1
ATOM 2692 C C . THR A 1 354 ? 13.357 -15.402 -38.786 1.00 94.75 354 THR A C 1
ATOM 2694 O O . THR A 1 354 ? 12.324 -14.731 -38.801 1.00 94.75 354 THR A O 1
ATOM 2697 N N . PRO A 1 355 ? 14.486 -14.979 -39.379 1.00 95.69 355 PRO A N 1
ATOM 2698 C CA . PRO A 1 355 ? 14.562 -13.743 -40.156 1.00 95.69 355 PRO A CA 1
ATOM 2699 C C . PRO A 1 355 ? 13.592 -13.704 -41.335 1.00 95.69 355 PRO A C 1
ATOM 2701 O O . PRO A 1 355 ? 13.473 -14.672 -42.089 1.00 95.69 355 PRO A O 1
ATOM 2704 N N . LYS A 1 356 ? 12.941 -12.559 -41.540 1.00 95.38 356 LYS A N 1
ATOM 2705 C CA . LYS A 1 356 ? 12.018 -12.333 -42.658 1.00 95.38 356 LYS A CA 1
ATOM 2706 C C . LYS A 1 356 ? 12.715 -11.636 -43.824 1.00 95.38 356 LYS A C 1
ATOM 2708 O O . LYS A 1 356 ? 12.627 -10.425 -43.962 1.00 95.38 356 LYS A O 1
ATOM 2713 N N . GLY A 1 357 ? 13.406 -12.403 -44.668 1.00 92.81 357 GLY A N 1
ATOM 2714 C CA . GLY A 1 357 ? 14.016 -11.880 -45.903 1.00 92.81 357 GLY A CA 1
ATOM 2715 C C . GLY A 1 357 ? 15.409 -11.262 -45.739 1.00 92.81 357 GLY A C 1
ATOM 2716 O O . GLY A 1 357 ? 15.882 -10.578 -46.639 1.00 92.81 357 GLY A O 1
ATOM 2717 N N . TYR A 1 358 ? 16.078 -11.520 -44.615 1.00 95.94 358 TYR A N 1
ATOM 2718 C CA . TYR A 1 358 ? 17.458 -11.110 -44.339 1.00 95.94 358 TYR A CA 1
ATOM 2719 C C . TYR A 1 358 ? 18.223 -12.244 -43.647 1.00 95.94 358 TYR A C 1
ATOM 2721 O O . TYR A 1 358 ? 17.616 -13.175 -43.127 1.00 95.94 358 TYR A O 1
ATOM 2729 N N . SER A 1 359 ? 19.554 -12.194 -43.627 1.00 94.88 359 SER A N 1
ATOM 2730 C CA . SER A 1 359 ? 20.361 -13.146 -42.849 1.00 94.88 359 SER A CA 1
ATOM 2731 C C . SER A 1 359 ? 20.453 -12.714 -41.379 1.00 94.88 359 SER A C 1
ATOM 2733 O O . SER A 1 359 ? 20.700 -11.545 -41.093 1.00 94.88 359 SER A O 1
ATOM 2735 N N . ASP A 1 360 ? 20.321 -13.641 -40.425 1.00 90.69 360 ASP A N 1
ATOM 2736 C CA . ASP A 1 360 ? 20.517 -13.363 -38.984 1.00 90.69 360 ASP A CA 1
ATOM 2737 C C . ASP A 1 360 ? 21.984 -13.171 -38.582 1.00 90.69 360 ASP A C 1
ATOM 2739 O O . ASP A 1 360 ? 22.288 -12.922 -37.413 1.00 90.69 360 ASP A O 1
ATOM 2743 N N . SER A 1 361 ? 22.894 -13.324 -39.537 1.00 89.69 361 SER A N 1
ATOM 2744 C CA . SER A 1 361 ? 24.317 -13.176 -39.324 1.00 89.69 361 SER A CA 1
ATOM 2745 C C . SER A 1 361 ? 25.018 -12.716 -40.592 1.00 89.69 361 SER A C 1
ATOM 2747 O O . SER A 1 361 ? 24.705 -13.132 -41.710 1.00 89.69 361 SER A O 1
ATOM 2749 N N . GLY A 1 362 ? 26.007 -11.852 -40.407 1.00 89.25 362 GLY A N 1
ATOM 2750 C CA . GLY A 1 362 ? 26.865 -11.394 -41.482 1.00 89.25 362 GLY A CA 1
ATOM 2751 C C . GLY A 1 362 ? 27.988 -10.510 -40.970 1.00 89.25 362 GLY A C 1
ATOM 2752 O O . GLY A 1 362 ? 28.130 -10.268 -39.764 1.00 89.25 362 GLY A O 1
ATOM 2753 N N . ARG A 1 363 ? 28.827 -10.079 -41.913 1.00 88.81 363 ARG A N 1
ATOM 2754 C CA . ARG A 1 363 ? 30.039 -9.315 -41.632 1.00 88.81 363 ARG A CA 1
ATOM 2755 C C . ARG A 1 363 ? 29.690 -8.003 -40.928 1.00 88.81 363 ARG A C 1
ATOM 2757 O O . ARG A 1 363 ? 28.770 -7.305 -41.337 1.00 88.81 363 ARG A O 1
ATOM 2764 N N . PHE A 1 364 ? 30.462 -7.684 -39.896 1.00 83.88 364 PHE A N 1
ATOM 2765 C CA . PHE A 1 364 ? 30.447 -6.368 -39.274 1.00 83.88 364 PHE A CA 1
ATOM 2766 C C . PHE A 1 364 ? 31.172 -5.366 -40.180 1.00 83.88 364 PHE A C 1
ATOM 2768 O O . PHE A 1 364 ? 32.310 -5.632 -40.593 1.00 83.88 364 PHE A O 1
ATOM 2775 N N . MET A 1 365 ? 30.512 -4.263 -40.517 1.00 79.25 365 MET A N 1
ATOM 2776 C CA . MET A 1 365 ? 31.078 -3.161 -41.287 1.00 79.25 365 MET A CA 1
ATOM 2777 C C . MET A 1 365 ? 31.396 -2.013 -40.323 1.00 79.25 365 MET A C 1
ATOM 2779 O O . MET A 1 365 ? 30.673 -1.783 -39.360 1.00 79.25 365 MET A O 1
ATOM 2783 N N . MET A 1 366 ? 32.562 -1.396 -40.507 1.00 58.78 366 MET A N 1
ATOM 2784 C CA . MET A 1 366 ? 33.062 -0.277 -39.706 1.00 58.78 366 MET A CA 1
ATOM 2785 C C . MET A 1 366 ? 33.474 0.840 -40.648 1.00 58.78 366 MET A C 1
ATOM 2787 O O . MET A 1 366 ? 34.013 0.491 -41.730 1.00 58.78 366 MET A O 1
#

pLDDT: mean 91.8, std 8.13, range [40.09, 98.5]

Foldseek 3Di:
DKAWDAPVVLVLLLVLLCVQFVVADSLLQLQLLCVQQVHNGSVRVNVVRVVPIDIGDGRQPSSQVSQVVVVGDNGDRCSSVLSSLLSLLVVLCVVQVQFFLQAGQADDPVDDPVVSVVVRVVRRVCCSPPVNSVLLSLLLVVCVVFDFAPDFDPPDKLVRVQVVSLVVVCVVDPPDDSHHGSRSNVSSLVSVPWDWADPPRDRIITTRTPDPPPPPLDQFWWDFQADDLSLLLQLLQQLVQVVVCVVVLCADLAQPRGNDPDFKDKDWDDQPNWTKIKIWGDPPPSKIKIKMETQADPCLVVQSPDQGSEPNNYQKMFIFMFHRYVFTETEDDNTGIIYHDPVCSVVSNPGPGDHDRGYSYDHDDD

Secondary structure (DSSP, 8-state):
-EEEE-GGGHHHHHHHHHHH-TTS-HHHHHHHHHHHTT-SSHHHHHHHHTTS-EEEE--HHHHHHHHHTTT---PPTTHHHHHHHHHHHHHHHHH-TTEETTEE----TTS-HHHHHHHHHHHHHGGGSHHHHHHHHHHHHHHHTSPBPSS--SSS-HHHHHHHHHHHHHHHSTTS-----HHHHHHHHHHTT--EEE-TTSS-EEE-B----------PPPEE--SHHHHHHHHHHHHHHHHHHHHTTSB-SSTT-B-SSSSEEEEEEEETTEEEEEEEEEEETTEEEEEEEEEE-TTHHHHTTSTT-GGGTEEEEEEEEEE-SSS-EEE--SS-EEEE-HHHHHHHHH-----SSSEEEEPPP-

Radius of gyration: 30.36 Å; chains: 1; bounding box: 70×48×80 Å

Sequence (366 aa):
MKASISSTDIDPLKAELSILAPSVQASHRVEAMARGFGFGTYAALVAAIGKGAVLCAIDDRAFAEFLRERNGEDLPYGTLSKTVASMKLKAILSQDPALSANGFRTNDPRLSLEENRSNFDASRQCMLGIDYVEQFVRAWEYLETLEKSKSVSRRRTSYGYKHNAEQFHKAANPGDDNYVSNGMFIAAALSLGFSVKRDGNGPNAFINIAVPRTSHRSTKAAATMRGARKKAAWRNMMVGAINAGLDQGIFGLTEDDNRWTGDHGIYRFDFEGVAAIACVQDAGYGELAVHVAISPTNQAEDFIRASDAGFEAGDAFASGWLERRRGTWLQTSGAPVGSVRTAMLDQILAAQVTPKGYSDSGRFMM